Protein AF-A0A849Y310-F1 (afdb_monomer)

Sequence (180 aa):
IWCMIAVCGNNPEKGIKYRHTWNIVKIGGTYYHLDATFDNTLGKHSAAGQEIRYDYFNLDDKKIFRDHEPLIAPAPVCTNGDHFYYREKKLSFTKEEDVHKRSLQAAKKGRTLTFQWRGGYLTREVLEKLLDLLRKAGEEKQKAARISLNWSQAVIRVSYVEDRGLACVDMEEANEGEKE

Structure (mmCIF, N/CA/C/O backbone):
data_AF-A0A849Y310-F1
#
_entry.id   AF-A0A849Y310-F1
#
loop_
_atom_site.group_PDB
_atom_site.id
_atom_site.type_symbol
_atom_site.label_atom_id
_atom_site.label_alt_id
_atom_site.label_comp_id
_atom_site.label_asym_id
_atom_site.label_entity_id
_atom_site.label_seq_id
_atom_site.pdbx_PDB_ins_code
_atom_site.Cartn_x
_atom_site.Cartn_y
_atom_site.Cartn_z
_atom_site.occupancy
_atom_site.B_iso_or_equiv
_atom_site.auth_seq_id
_atom_site.auth_comp_id
_atom_site.auth_asym_id
_atom_site.auth_atom_id
_atom_site.pdbx_PDB_model_num
ATOM 1 N N . ILE A 1 1 ? 7.154 -13.295 -22.337 1.00 86.56 1 ILE A N 1
ATOM 2 C CA . ILE A 1 1 ? 7.655 -13.731 -21.014 1.00 86.56 1 ILE A CA 1
ATOM 3 C C . ILE A 1 1 ? 6.488 -13.627 -20.038 1.00 86.56 1 ILE A C 1
ATOM 5 O O . ILE A 1 1 ? 5.761 -12.644 -20.120 1.00 86.56 1 ILE A O 1
ATOM 9 N N . TRP A 1 2 ? 6.238 -14.651 -19.217 1.00 94.75 2 TRP A N 1
ATOM 10 C CA . TRP A 1 2 ? 5.119 -14.656 -18.256 1.00 94.75 2 TRP A CA 1
ATOM 11 C C . TRP A 1 2 ? 5.501 -14.066 -16.900 1.00 94.75 2 TRP A C 1
ATOM 13 O O . TRP A 1 2 ? 4.697 -13.382 -16.280 1.00 94.75 2 TRP A O 1
ATOM 23 N N . CYS A 1 3 ? 6.735 -14.308 -16.469 1.00 97.12 3 CYS A N 1
ATOM 24 C CA . CYS A 1 3 ? 7.311 -13.777 -15.246 1.00 97.12 3 CYS A CA 1
ATOM 25 C C . CYS A 1 3 ? 8.781 -13.441 -15.513 1.00 97.12 3 CYS A C 1
ATOM 27 O O . CYS A 1 3 ? 9.475 -14.207 -16.186 1.00 97.12 3 CYS A O 1
ATOM 29 N N . MET A 1 4 ? 9.226 -12.291 -15.026 1.00 96.50 4 MET A N 1
ATOM 30 C CA . MET A 1 4 ? 10.595 -11.798 -15.101 1.00 96.50 4 MET A CA 1
ATOM 31 C C . MET A 1 4 ? 11.051 -11.401 -13.700 1.00 96.50 4 MET A C 1
ATOM 33 O O . MET A 1 4 ? 10.2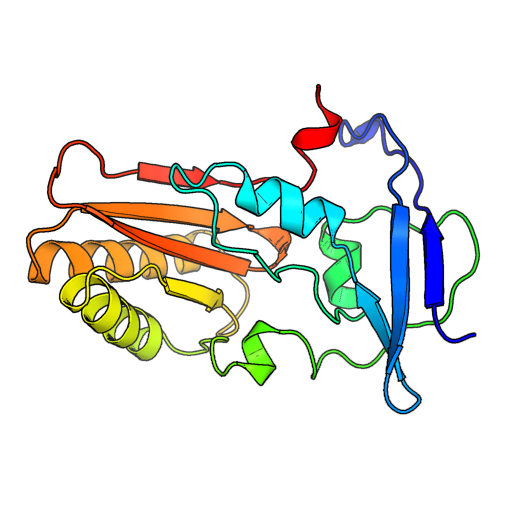47 -10.910 -12.911 1.00 96.50 4 MET A O 1
ATOM 37 N N . ILE A 1 5 ? 12.334 -11.595 -13.401 1.00 97.31 5 ILE A N 1
ATOM 38 C CA . ILE A 1 5 ? 12.964 -11.011 -12.215 1.00 97.31 5 ILE A CA 1
ATOM 39 C C . ILE A 1 5 ? 13.490 -9.630 -12.609 1.00 97.31 5 ILE A C 1
ATOM 41 O O . ILE A 1 5 ? 14.278 -9.509 -13.548 1.00 97.31 5 ILE A O 1
ATOM 45 N N . ALA A 1 6 ? 13.022 -8.605 -11.910 1.00 97.12 6 ALA A N 1
ATOM 46 C CA . ALA A 1 6 ? 13.540 -7.251 -11.971 1.00 97.12 6 ALA A CA 1
ATOM 47 C C . ALA A 1 6 ? 14.626 -7.080 -10.902 1.00 97.12 6 ALA A C 1
ATOM 49 O O . ALA A 1 6 ? 14.518 -7.648 -9.816 1.00 97.12 6 ALA A O 1
ATOM 50 N N . VAL A 1 7 ? 15.670 -6.315 -11.219 1.00 96.56 7 VAL A N 1
ATOM 51 C CA . VAL A 1 7 ? 16.769 -6.009 -10.295 1.00 96.56 7 VAL A CA 1
ATOM 52 C C . VAL A 1 7 ? 17.037 -4.514 -10.353 1.00 96.56 7 VAL A C 1
ATOM 54 O O . VAL A 1 7 ? 17.246 -3.972 -11.445 1.00 96.56 7 VAL A O 1
ATOM 57 N N . CYS A 1 8 ? 17.057 -3.854 -9.200 1.00 94.56 8 CYS A N 1
ATOM 58 C CA . CYS A 1 8 ? 17.482 -2.465 -9.088 1.00 94.56 8 CYS A CA 1
ATOM 59 C C . CYS A 1 8 ? 18.904 -2.331 -8.539 1.00 94.56 8 CYS A C 1
ATOM 61 O O . CYS A 1 8 ? 19.526 -3.289 -8.073 1.00 94.56 8 CYS A O 1
ATOM 63 N N . GLY A 1 9 ? 19.449 -1.123 -8.663 1.00 91.00 9 GLY A N 1
ATOM 64 C CA . GLY A 1 9 ? 20.727 -0.762 -8.061 1.00 91.00 9 GLY A CA 1
ATOM 65 C C . GLY A 1 9 ? 20.622 -0.640 -6.541 1.00 91.00 9 GLY A C 1
ATOM 66 O O . GLY A 1 9 ? 19.534 -0.540 -5.986 1.00 91.00 9 GLY A O 1
ATOM 67 N N . ASN A 1 10 ? 21.770 -0.615 -5.871 1.00 90.75 10 ASN A N 1
ATOM 68 C CA . ASN A 1 10 ? 21.846 -0.071 -4.521 1.00 90.75 10 ASN A CA 1
ATOM 69 C C . ASN A 1 10 ? 21.919 1.465 -4.596 1.00 90.75 10 ASN A C 1
ATOM 71 O O . ASN A 1 10 ? 22.264 2.023 -5.640 1.00 90.75 10 ASN A O 1
ATOM 75 N N . ASN A 1 11 ? 21.637 2.151 -3.490 1.00 90.62 11 ASN A N 1
ATOM 76 C CA . ASN A 1 11 ? 21.719 3.609 -3.412 1.00 90.62 11 ASN A CA 1
ATOM 77 C C . ASN A 1 11 ? 22.318 4.057 -2.065 1.00 90.62 11 ASN A C 1
ATOM 79 O O . ASN A 1 11 ? 21.579 4.328 -1.113 1.00 90.62 11 ASN A O 1
ATOM 83 N N . PRO A 1 12 ? 23.660 4.151 -1.970 1.00 88.56 12 PRO A N 1
ATOM 84 C CA . PRO A 1 12 ? 24.343 4.536 -0.736 1.00 88.56 12 PRO A CA 1
ATOM 85 C C . PRO A 1 12 ? 23.961 5.926 -0.212 1.00 88.56 12 PRO A C 1
ATOM 87 O O . PRO A 1 12 ? 23.947 6.121 0.999 1.00 88.56 12 PRO A O 1
ATOM 90 N N . GLU A 1 13 ? 23.607 6.871 -1.090 1.00 89.62 13 GLU A N 1
ATOM 91 C CA . GLU A 1 13 ? 23.193 8.228 -0.693 1.00 89.62 13 GLU A CA 1
ATOM 92 C C . GLU A 1 13 ? 21.879 8.219 0.098 1.00 89.62 13 GLU A C 1
ATOM 94 O O . GLU A 1 13 ? 21.680 9.042 0.989 1.00 89.62 13 GLU A O 1
ATOM 99 N N . LYS A 1 14 ? 21.006 7.246 -0.183 1.00 85.75 14 LYS A N 1
ATOM 100 C CA . LYS A 1 14 ? 19.769 6.990 0.568 1.00 85.75 14 LYS A CA 1
ATOM 101 C C . LYS A 1 14 ? 19.927 5.918 1.653 1.00 85.75 14 LYS A C 1
ATOM 103 O O . LYS A 1 14 ? 18.939 5.505 2.249 1.00 85.75 14 LYS A O 1
ATOM 108 N N . GLY A 1 15 ? 21.146 5.430 1.898 1.00 85.44 15 GLY A N 1
ATOM 109 C CA . GLY A 1 15 ? 21.417 4.358 2.862 1.00 85.44 15 GLY A CA 1
ATOM 110 C C . GLY A 1 15 ? 21.019 2.949 2.400 1.00 85.44 15 GLY A C 1
ATOM 111 O O . GLY A 1 15 ? 21.051 2.020 3.205 1.00 85.44 15 GLY A O 1
ATOM 112 N N . ILE A 1 16 ? 20.678 2.759 1.121 1.00 86.88 16 ILE A N 1
ATOM 113 C CA . ILE A 1 16 ? 20.318 1.458 0.542 1.00 86.88 16 ILE A CA 1
ATOM 114 C C . ILE A 1 16 ? 21.607 0.721 0.170 1.00 86.88 16 ILE A C 1
ATOM 116 O O . ILE A 1 16 ? 22.270 1.046 -0.819 1.00 86.88 16 ILE A O 1
ATOM 120 N N . LYS A 1 17 ? 21.986 -0.260 0.994 1.00 86.62 17 LYS A N 1
ATOM 121 C CA . LYS A 1 17 ? 23.251 -1.000 0.856 1.00 86.62 17 LYS A CA 1
ATOM 122 C C . LYS A 1 17 ? 23.201 -2.047 -0.251 1.00 86.62 17 LYS A C 1
ATOM 124 O O . LYS A 1 17 ? 24.169 -2.185 -1.003 1.00 86.62 17 LYS A O 1
ATOM 129 N N . TYR A 1 18 ? 22.092 -2.772 -0.340 1.00 88.44 18 TYR A N 1
ATOM 130 C CA . TYR A 1 18 ? 21.942 -3.933 -1.207 1.00 88.44 18 TYR A CA 1
ATOM 131 C C . TYR A 1 18 ? 21.119 -3.604 -2.450 1.00 88.44 18 TYR A C 1
ATOM 133 O O . TYR A 1 18 ? 20.393 -2.617 -2.505 1.00 88.44 18 TYR A O 1
ATOM 141 N N . ARG A 1 19 ? 21.302 -4.417 -3.491 1.00 92.62 19 ARG A N 1
ATOM 142 C CA . ARG A 1 19 ? 20.421 -4.405 -4.659 1.00 92.62 19 ARG A CA 1
ATOM 143 C C . ARG A 1 19 ? 19.162 -5.167 -4.302 1.00 92.62 19 ARG A C 1
ATOM 145 O O . ARG A 1 19 ? 19.273 -6.246 -3.722 1.00 92.62 19 ARG A O 1
ATOM 152 N N . HIS A 1 20 ? 18.019 -4.655 -4.732 1.00 94.31 20 HIS A N 1
ATOM 153 C CA . HIS A 1 20 ? 16.748 -5.321 -4.509 1.00 94.31 20 HIS A CA 1
ATOM 154 C C . HIS A 1 20 ? 16.248 -6.045 -5.760 1.00 94.31 20 HIS A C 1
ATOM 156 O O . HIS A 1 20 ? 16.537 -5.642 -6.893 1.00 94.31 20 HIS A O 1
ATOM 162 N N . THR A 1 21 ? 15.501 -7.130 -5.557 1.00 95.38 21 THR A N 1
ATOM 163 C CA . THR A 1 21 ? 14.923 -7.939 -6.632 1.00 95.38 21 THR A CA 1
ATOM 164 C C . THR A 1 21 ? 13.465 -8.270 -6.370 1.00 95.38 21 THR A C 1
ATOM 166 O O . THR A 1 21 ? 13.116 -8.703 -5.277 1.00 95.38 21 THR A O 1
ATOM 169 N N . TRP A 1 22 ? 12.639 -8.170 -7.408 1.00 97.50 22 TRP A N 1
ATOM 170 C CA . TRP A 1 22 ? 11.215 -8.504 -7.356 1.00 97.50 22 TRP A CA 1
ATOM 171 C C . TRP A 1 22 ? 10.737 -9.060 -8.700 1.00 97.50 22 TRP A C 1
ATOM 173 O O . TRP A 1 22 ? 11.536 -9.279 -9.615 1.00 97.50 22 TRP A O 1
ATOM 183 N N . ASN A 1 23 ? 9.437 -9.318 -8.847 1.00 98.31 23 ASN A N 1
ATOM 184 C CA . ASN A 1 23 ? 8.877 -9.875 -10.071 1.00 98.31 23 ASN A CA 1
ATOM 185 C C . ASN A 1 23 ? 8.146 -8.830 -10.922 1.00 98.31 23 ASN A C 1
ATOM 187 O O . ASN A 1 23 ? 7.462 -7.939 -10.424 1.00 98.31 23 ASN A O 1
ATOM 191 N N . ILE A 1 24 ? 8.228 -9.005 -12.240 1.00 98.31 24 ILE A N 1
ATOM 192 C CA . ILE A 1 24 ? 7.287 -8.438 -13.208 1.00 98.31 24 ILE A CA 1
ATOM 193 C C . ILE A 1 24 ? 6.511 -9.598 -13.820 1.00 98.31 24 ILE A C 1
ATOM 195 O O . ILE A 1 24 ? 7.099 -10.507 -14.413 1.00 98.31 24 ILE A O 1
ATOM 199 N N . VAL A 1 25 ? 5.188 -9.579 -13.685 1.00 97.88 25 VAL A N 1
ATOM 200 C CA . VAL A 1 25 ? 4.294 -10.660 -14.115 1.00 97.88 25 VAL A CA 1
ATOM 201 C C . VAL A 1 25 ? 3.357 -10.192 -15.221 1.00 97.88 25 VAL A C 1
ATOM 203 O O . VAL A 1 25 ? 2.870 -9.065 -15.203 1.00 97.88 25 VAL A O 1
ATOM 206 N N . LYS A 1 26 ? 3.094 -11.064 -16.200 1.00 97.62 26 LYS A N 1
ATOM 207 C CA . LYS A 1 26 ? 2.145 -10.812 -17.288 1.00 97.62 26 LYS A CA 1
ATOM 208 C C . LYS A 1 26 ? 0.796 -11.453 -16.971 1.00 97.62 26 LYS A C 1
ATOM 210 O O . LYS A 1 26 ? 0.681 -12.677 -16.978 1.00 97.62 26 LYS A O 1
ATOM 215 N N . ILE A 1 27 ? -0.235 -10.641 -16.771 1.00 96.00 27 ILE A N 1
ATOM 216 C CA . ILE A 1 27 ? -1.606 -11.078 -16.483 1.00 96.00 27 ILE A CA 1
ATOM 217 C C . ILE A 1 27 ? -2.523 -10.504 -17.564 1.00 96.00 27 ILE A C 1
ATOM 219 O O . ILE A 1 27 ? -2.536 -9.299 -17.804 1.00 96.00 27 ILE A O 1
ATOM 223 N N . GLY A 1 28 ? -3.260 -11.368 -18.268 1.00 94.06 28 GLY A N 1
ATOM 224 C CA . GLY A 1 28 ? -4.228 -10.927 -19.284 1.00 94.06 28 GLY A CA 1
ATOM 225 C C . GLY A 1 28 ? -3.628 -10.063 -20.402 1.00 94.06 28 GLY A C 1
ATOM 226 O O . GLY A 1 28 ? -4.292 -9.169 -20.908 1.00 94.06 28 GLY A O 1
ATOM 227 N N . GLY A 1 29 ? -2.359 -10.279 -20.765 1.00 95.44 29 GLY A N 1
ATOM 228 C CA . GLY A 1 29 ? -1.681 -9.472 -21.786 1.00 95.44 29 GLY A CA 1
ATOM 229 C C . GLY A 1 29 ? -0.871 -8.288 -21.247 1.00 95.44 29 GLY A C 1
ATOM 230 O O . GLY A 1 29 ? 0.015 -7.820 -21.960 1.00 95.44 29 GLY A O 1
ATOM 231 N N . THR A 1 30 ? -1.098 -7.871 -19.999 1.00 97.12 30 THR A N 1
ATOM 232 C CA . THR A 1 30 ? -0.502 -6.670 -19.388 1.00 97.12 30 THR A CA 1
ATOM 233 C C . THR A 1 30 ? 0.556 -7.037 -18.350 1.00 97.12 30 THR A C 1
ATOM 235 O O . THR A 1 30 ? 0.404 -8.036 -17.650 1.00 97.12 30 THR A O 1
ATOM 238 N N . TYR A 1 31 ? 1.633 -6.254 -18.266 1.00 98.25 31 TYR A N 1
ATOM 239 C CA . TYR A 1 31 ? 2.690 -6.433 -17.269 1.00 98.25 31 TYR A CA 1
ATOM 240 C C . TYR A 1 31 ? 2.427 -5.595 -16.016 1.00 98.25 31 TYR A C 1
ATOM 242 O O . TYR A 1 31 ? 1.976 -4.453 -16.122 1.00 98.25 31 TYR A O 1
ATOM 250 N N . TYR A 1 32 ? 2.734 -6.170 -14.854 1.00 98.38 32 TYR A N 1
ATOM 251 C CA . TYR A 1 32 ? 2.650 -5.516 -13.552 1.00 98.38 32 TYR A CA 1
ATOM 252 C C . TYR A 1 32 ? 3.852 -5.876 -12.684 1.00 98.38 32 TYR A C 1
ATOM 254 O O . TYR A 1 32 ? 4.349 -7.003 -12.751 1.00 98.38 32 TYR A O 1
ATOM 262 N N . HIS A 1 33 ? 4.261 -4.955 -11.818 1.00 98.44 33 HIS A N 1
ATOM 263 C CA . HIS A 1 33 ? 5.197 -5.248 -10.743 1.00 98.44 33 HIS A CA 1
ATOM 264 C C . HIS A 1 33 ? 4.495 -5.982 -9.599 1.00 98.44 33 HIS A C 1
ATOM 266 O O . HIS A 1 33 ? 3.360 -5.663 -9.233 1.00 98.44 33 HIS A O 1
ATOM 272 N N . LEU A 1 34 ? 5.194 -6.961 -9.035 1.00 97.31 34 LEU A N 1
ATOM 273 C CA . LEU A 1 34 ? 4.798 -7.703 -7.850 1.00 97.31 34 LEU A CA 1
ATOM 274 C C . LEU A 1 34 ? 6.035 -7.898 -6.975 1.00 97.31 34 LEU A C 1
ATOM 276 O O . LEU A 1 34 ? 6.978 -8.576 -7.390 1.00 97.31 34 LEU A O 1
ATOM 280 N N . ASP A 1 35 ? 6.014 -7.336 -5.769 1.00 96.56 35 ASP A N 1
ATOM 281 C CA . ASP A 1 35 ? 7.074 -7.544 -4.785 1.00 96.56 35 ASP A CA 1
ATOM 282 C C . ASP A 1 35 ? 6.560 -8.217 -3.507 1.00 96.56 35 ASP A C 1
ATOM 284 O O . ASP A 1 35 ? 6.144 -7.584 -2.538 1.00 96.56 35 ASP A O 1
ATOM 288 N N . ALA A 1 36 ? 6.651 -9.546 -3.503 1.00 92.19 36 ALA A N 1
ATOM 289 C CA . ALA A 1 36 ? 6.277 -10.362 -2.357 1.00 92.19 36 ALA A CA 1
ATOM 290 C C . ALA A 1 36 ? 7.245 -10.217 -1.170 1.00 92.19 36 ALA A C 1
ATOM 292 O O . ALA A 1 36 ? 6.895 -10.596 -0.054 1.00 92.19 36 ALA A O 1
ATOM 293 N N . THR A 1 37 ? 8.465 -9.719 -1.384 1.00 90.00 37 THR A N 1
ATOM 294 C CA . THR A 1 37 ? 9.473 -9.612 -0.325 1.00 90.00 37 THR A CA 1
ATOM 295 C C . THR A 1 37 ? 9.219 -8.391 0.556 1.00 90.00 37 THR A C 1
ATOM 297 O O . THR A 1 37 ? 9.183 -8.532 1.779 1.00 90.00 37 THR A O 1
ATOM 300 N N . PHE A 1 38 ? 8.915 -7.237 -0.045 1.00 92.00 38 PHE A N 1
ATOM 301 C CA . PHE A 1 38 ? 8.471 -6.043 0.675 1.00 92.00 38 PHE A CA 1
ATOM 302 C C . PHE A 1 38 ? 7.116 -6.276 1.355 1.00 92.00 38 PHE A C 1
ATOM 304 O O . PHE A 1 38 ? 6.959 -5.953 2.534 1.00 92.00 38 PHE A O 1
ATOM 311 N N . ASP A 1 39 ? 6.164 -6.926 0.673 1.00 90.44 39 ASP A N 1
ATOM 312 C CA . ASP A 1 39 ? 4.888 -7.341 1.278 1.00 90.44 39 ASP A CA 1
ATOM 313 C C . ASP A 1 39 ? 5.095 -8.257 2.503 1.00 90.44 39 ASP A C 1
ATOM 315 O O . ASP A 1 39 ? 4.383 -8.139 3.506 1.00 90.44 39 ASP A O 1
ATOM 319 N N . ASN A 1 40 ? 6.092 -9.149 2.458 1.00 84.94 40 ASN A N 1
ATOM 320 C CA . ASN A 1 40 ? 6.427 -10.031 3.574 1.00 84.94 40 ASN A CA 1
ATOM 321 C C . ASN A 1 40 ? 7.038 -9.268 4.760 1.00 84.94 40 ASN A C 1
ATOM 323 O O . ASN A 1 40 ? 6.667 -9.548 5.900 1.00 84.94 40 ASN A O 1
ATOM 327 N N . THR A 1 41 ? 7.926 -8.293 4.527 1.00 79.94 41 THR A N 1
ATOM 328 C CA . THR A 1 41 ? 8.504 -7.452 5.596 1.00 79.94 41 THR A CA 1
ATOM 329 C C . THR A 1 41 ? 7.411 -6.734 6.388 1.00 79.94 41 THR A C 1
ATOM 331 O O . THR A 1 41 ? 7.386 -6.824 7.614 1.00 79.94 41 THR A O 1
ATOM 334 N N . LEU A 1 42 ? 6.428 -6.147 5.699 1.00 76.88 42 LEU A N 1
ATOM 335 C CA . LEU A 1 42 ? 5.294 -5.453 6.325 1.00 76.88 42 LEU A CA 1
ATOM 336 C C . LEU A 1 42 ? 4.364 -6.380 7.138 1.00 76.88 42 LEU A C 1
ATOM 338 O O . LEU A 1 42 ? 3.563 -5.919 7.952 1.00 76.88 42 LEU A O 1
ATOM 342 N N . GLY A 1 43 ? 4.430 -7.698 6.924 1.00 63.47 43 GLY A N 1
ATOM 343 C CA . GLY A 1 43 ? 3.644 -8.691 7.664 1.00 63.47 43 GLY A CA 1
ATOM 344 C C . GLY A 1 43 ? 4.257 -9.118 9.007 1.00 63.47 43 GLY A C 1
ATOM 345 O O . GLY A 1 43 ? 3.526 -9.595 9.887 1.00 63.47 43 GLY A O 1
ATOM 346 N N . LYS A 1 44 ? 5.575 -8.931 9.190 1.00 61.62 44 LYS A N 1
ATOM 347 C CA . LYS A 1 44 ? 6.363 -9.520 10.293 1.00 61.62 44 LYS A CA 1
ATOM 348 C C . LYS A 1 44 ? 5.985 -9.007 11.688 1.00 61.62 44 LYS A C 1
ATOM 350 O O . LYS A 1 44 ? 6.103 -9.760 12.650 1.00 61.62 44 LYS A O 1
ATOM 355 N N . HIS A 1 45 ? 5.469 -7.783 11.816 1.00 52.84 45 HIS A N 1
ATOM 356 C CA . HIS A 1 45 ? 5.126 -7.188 13.120 1.00 52.84 45 HIS A CA 1
ATOM 357 C C . HIS A 1 45 ? 3.742 -7.581 13.661 1.00 52.84 45 HIS A C 1
ATOM 359 O O . HIS A 1 45 ? 3.360 -7.172 14.759 1.00 52.84 45 HIS A O 1
ATOM 365 N N . SER A 1 46 ? 2.962 -8.393 12.937 1.00 51.53 46 SER A N 1
ATOM 366 C CA . SER A 1 46 ? 1.691 -8.881 13.476 1.00 51.53 46 SER A CA 1
ATOM 367 C C . SER A 1 46 ? 1.913 -10.060 14.423 1.00 51.53 46 SER A C 1
ATOM 369 O O . SER A 1 46 ? 2.260 -11.159 14.001 1.00 51.53 46 SER A O 1
ATOM 371 N N . ALA A 1 47 ? 1.662 -9.839 15.717 1.00 43.81 47 ALA A N 1
ATOM 372 C CA . ALA A 1 47 ? 1.791 -10.812 16.811 1.00 43.81 47 ALA A CA 1
ATOM 373 C C . ALA A 1 47 ? 0.854 -12.045 16.721 1.00 43.81 47 ALA A C 1
ATOM 375 O O . ALA A 1 47 ? 0.566 -12.689 17.725 1.00 43.81 47 ALA A O 1
ATOM 376 N N . ALA A 1 48 ? 0.355 -12.382 15.532 1.00 45.00 48 ALA A N 1
ATOM 377 C CA . ALA A 1 48 ? -0.488 -13.542 15.271 1.00 45.00 48 ALA A CA 1
ATOM 378 C C . ALA A 1 48 ? -0.442 -13.954 13.784 1.00 45.00 48 ALA A C 1
ATOM 380 O O . ALA A 1 48 ? -1.480 -14.116 13.156 1.00 45.00 48 ALA A O 1
ATOM 381 N N . GLY A 1 49 ? 0.749 -14.063 13.190 1.00 49.41 49 GLY A N 1
ATOM 382 C CA . GLY A 1 49 ? 1.067 -15.005 12.103 1.00 49.41 49 GLY A CA 1
ATOM 383 C C . GLY A 1 49 ? 0.157 -15.180 10.868 1.00 49.41 49 GLY A C 1
ATOM 38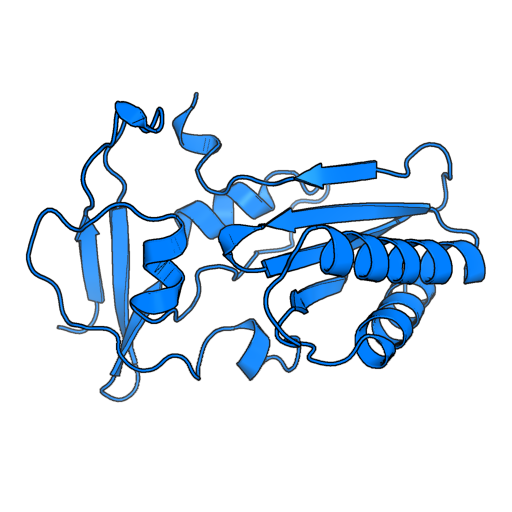4 O O . GLY A 1 49 ? 0.315 -16.213 10.227 1.00 49.41 49 GLY A O 1
ATOM 385 N N . GLN A 1 50 ? -0.770 -14.286 10.490 1.00 55.19 50 GLN A N 1
ATOM 386 C CA . GLN A 1 50 ? -1.739 -14.631 9.424 1.00 55.19 50 GLN A CA 1
ATOM 387 C C . GLN A 1 50 ? -2.276 -13.517 8.508 1.00 55.19 50 GLN A C 1
ATOM 389 O O . GLN A 1 50 ? -3.165 -13.800 7.706 1.00 55.19 50 GLN A O 1
ATOM 394 N N . GLU A 1 51 ? -1.767 -12.282 8.532 1.00 69.56 51 GLU A N 1
ATOM 395 C CA . GLU A 1 51 ? -2.267 -11.250 7.603 1.00 69.56 51 GLU A CA 1
ATOM 396 C C . GLU A 1 51 ? -1.190 -10.772 6.629 1.00 69.56 51 GLU A C 1
ATOM 398 O O . GLU A 1 51 ? -0.382 -9.898 6.934 1.00 69.56 51 GLU A O 1
ATOM 403 N N . ILE A 1 52 ? -1.224 -11.368 5.433 1.00 79.88 52 ILE A N 1
ATOM 404 C CA . ILE A 1 52 ? -0.419 -10.983 4.271 1.00 79.88 52 ILE A CA 1
ATOM 405 C C . ILE A 1 52 ? -0.824 -9.569 3.827 1.00 79.88 52 ILE A C 1
ATOM 407 O O . ILE A 1 52 ? -2.013 -9.278 3.643 1.00 79.88 52 ILE A O 1
ATOM 411 N N . ARG A 1 53 ? 0.169 -8.692 3.658 1.00 88.62 53 ARG A N 1
ATOM 412 C CA . ARG A 1 53 ? 0.024 -7.379 3.018 1.00 88.62 53 ARG A CA 1
ATOM 413 C C . ARG A 1 53 ? 0.156 -7.536 1.502 1.00 88.62 53 ARG A C 1
ATOM 415 O O . ARG A 1 53 ? 0.769 -8.484 1.030 1.00 88.62 53 ARG A O 1
ATOM 422 N N . TYR A 1 54 ? -0.478 -6.639 0.757 1.00 95.00 54 TYR A N 1
ATOM 423 C CA . TYR A 1 54 ? -0.486 -6.652 -0.713 1.00 95.00 54 TYR A CA 1
ATOM 424 C C . TYR A 1 54 ? -0.254 -5.229 -1.237 1.00 95.00 54 TYR A C 1
ATOM 426 O O . TYR A 1 54 ? -0.913 -4.761 -2.171 1.00 95.00 54 TYR A O 1
ATOM 434 N N . ASP A 1 55 ? 0.631 -4.515 -0.548 1.00 96.31 55 ASP A N 1
ATOM 435 C CA . ASP A 1 55 ? 1.037 -3.138 -0.798 1.00 96.31 55 ASP A CA 1
ATOM 436 C C . ASP A 1 55 ? 1.740 -3.028 -2.152 1.00 96.31 55 ASP A C 1
ATOM 438 O O . ASP A 1 55 ? 1.530 -2.048 -2.867 1.00 96.31 55 ASP A O 1
ATOM 442 N N . TYR A 1 56 ? 2.478 -4.071 -2.537 1.00 97.44 56 TYR A N 1
ATOM 443 C CA . TYR A 1 56 ? 3.264 -4.139 -3.768 1.00 97.44 56 TYR A CA 1
ATOM 444 C C . TYR A 1 56 ? 2.700 -5.125 -4.796 1.00 97.44 56 TYR A C 1
ATOM 446 O O . TYR A 1 56 ? 3.424 -5.628 -5.654 1.00 97.44 56 TYR A O 1
ATOM 454 N N . PHE A 1 57 ? 1.391 -5.391 -4.748 1.00 97.06 57 PHE A N 1
ATOM 455 C CA . PHE A 1 57 ? 0.722 -6.330 -5.647 1.00 97.06 57 PHE A CA 1
ATOM 456 C C . PHE A 1 57 ? 0.093 -5.632 -6.862 1.00 97.06 57 PHE A C 1
ATOM 458 O O . PHE A 1 57 ? -0.842 -4.834 -6.724 1.00 97.06 57 PHE A O 1
ATOM 465 N N . ASN A 1 58 ? 0.545 -6.012 -8.060 1.00 97.62 58 ASN A N 1
ATOM 466 C CA . ASN A 1 58 ? 0.106 -5.495 -9.360 1.00 97.62 58 ASN A CA 1
ATOM 467 C C . ASN A 1 58 ? 0.262 -3.968 -9.510 1.00 97.62 58 ASN A C 1
ATOM 469 O O . ASN A 1 58 ? -0.675 -3.262 -9.900 1.00 97.62 58 ASN A O 1
ATOM 473 N N . LEU A 1 59 ? 1.442 -3.447 -9.179 1.00 98.19 59 LEU A N 1
ATOM 474 C CA . LEU A 1 59 ? 1.760 -2.028 -9.334 1.00 98.19 59 LEU A CA 1
ATOM 475 C C . LEU A 1 59 ? 2.220 -1.692 -10.762 1.00 98.19 59 LEU A C 1
ATOM 477 O O . LEU A 1 59 ? 2.785 -2.526 -11.469 1.00 98.19 59 LEU A O 1
ATOM 481 N N . ASP A 1 60 ? 1.981 -0.448 -11.172 1.00 97.88 60 ASP A N 1
ATOM 482 C CA . ASP A 1 60 ? 2.586 0.176 -12.349 1.00 97.88 60 ASP A CA 1
ATOM 483 C C . ASP A 1 60 ? 3.939 0.812 -11.994 1.00 97.88 60 ASP A C 1
ATOM 485 O O . ASP A 1 60 ? 4.256 1.013 -10.816 1.00 97.88 60 ASP A O 1
ATOM 489 N N . ASP A 1 61 ? 4.713 1.187 -13.016 1.00 97.94 61 ASP A N 1
ATOM 490 C CA . ASP A 1 61 ? 6.036 1.809 -12.864 1.00 97.94 61 ASP A CA 1
ATOM 491 C C . ASP A 1 61 ? 5.974 3.019 -11.913 1.00 97.94 61 ASP A C 1
ATOM 493 O O . ASP A 1 61 ? 6.803 3.188 -11.019 1.00 97.94 61 ASP A O 1
ATOM 497 N N . LYS A 1 62 ? 4.927 3.848 -12.038 1.00 96.25 62 LYS A N 1
ATOM 498 C CA . LYS A 1 62 ? 4.751 5.056 -11.218 1.00 96.25 62 LYS A CA 1
ATOM 499 C C . LYS A 1 62 ? 4.629 4.762 -9.719 1.00 96.25 62 LYS A C 1
ATOM 501 O O . LYS A 1 62 ? 4.949 5.634 -8.908 1.00 96.25 62 LYS A O 1
ATOM 506 N N . LYS A 1 63 ? 4.087 3.606 -9.331 1.00 96.62 63 LYS A N 1
ATOM 507 C CA . LYS A 1 63 ? 3.892 3.252 -7.917 1.00 96.62 63 LYS A CA 1
ATOM 508 C C . LYS A 1 63 ? 5.057 2.454 -7.356 1.00 96.62 63 LYS A C 1
ATOM 510 O O . LYS A 1 63 ? 5.433 2.726 -6.220 1.00 96.62 63 LYS A O 1
ATOM 515 N N . ILE A 1 64 ? 5.632 1.530 -8.131 1.00 97.62 64 ILE A N 1
ATOM 516 C CA . ILE A 1 64 ? 6.765 0.723 -7.659 1.00 97.62 64 ILE A CA 1
ATOM 517 C C . ILE A 1 64 ? 8.005 1.600 -7.432 1.00 97.62 64 ILE A C 1
ATOM 519 O O . ILE A 1 64 ? 8.634 1.527 -6.387 1.00 97.62 64 ILE A O 1
ATOM 523 N N . PHE A 1 65 ? 8.306 2.535 -8.341 1.00 96.25 65 PHE A N 1
ATOM 524 C CA . PHE A 1 65 ? 9.509 3.375 -8.252 1.00 96.25 65 PHE A CA 1
ATOM 525 C C . PHE A 1 65 ? 9.363 4.566 -7.291 1.00 96.25 65 PHE A C 1
ATOM 527 O O . PHE A 1 65 ? 10.124 5.529 -7.363 1.00 96.25 65 PHE A O 1
ATOM 534 N N . ARG A 1 66 ? 8.372 4.535 -6.391 1.00 94.94 66 ARG A N 1
ATOM 535 C CA . ARG A 1 66 ? 8.296 5.487 -5.271 1.00 94.94 66 ARG A CA 1
ATOM 536 C C . ARG A 1 66 ? 9.324 5.169 -4.193 1.00 94.94 66 ARG A C 1
ATOM 538 O O . ARG A 1 66 ? 9.835 6.087 -3.563 1.00 94.94 66 ARG A O 1
ATOM 545 N N . ASP A 1 67 ? 9.589 3.885 -3.994 1.00 94.00 67 ASP A N 1
ATOM 546 C CA . ASP A 1 67 ? 10.480 3.338 -2.969 1.00 94.00 67 ASP A CA 1
ATOM 547 C C . ASP A 1 67 ? 11.455 2.288 -3.520 1.00 94.00 67 ASP A C 1
ATOM 549 O O . ASP A 1 67 ? 12.419 1.950 -2.839 1.00 94.00 67 ASP A O 1
ATOM 553 N N . HIS A 1 68 ? 11.268 1.825 -4.759 1.00 94.94 68 HIS A N 1
ATOM 554 C CA . HIS A 1 68 ? 12.254 1.014 -5.464 1.00 94.94 68 HIS A CA 1
ATOM 555 C C . HIS A 1 68 ? 13.237 1.885 -6.248 1.00 94.94 68 HIS A C 1
ATOM 557 O O . HIS A 1 68 ? 12.849 2.826 -6.947 1.00 94.94 68 HIS A O 1
ATOM 563 N N . GLU A 1 69 ? 14.517 1.524 -6.188 1.00 95.12 69 GLU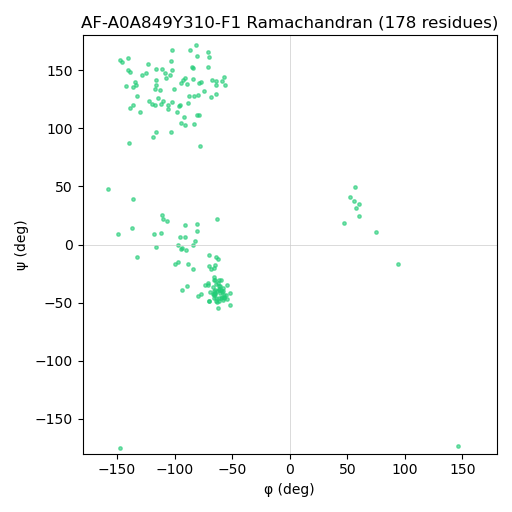 A N 1
ATOM 564 C CA . GLU A 1 69 ? 15.558 2.163 -6.991 1.00 95.12 69 GLU A CA 1
ATOM 565 C C . GLU A 1 69 ? 15.433 1.818 -8.491 1.00 95.12 69 GLU A C 1
ATOM 567 O O . GLU A 1 69 ? 14.791 0.827 -8.863 1.00 95.12 69 GLU A O 1
ATOM 572 N N . PRO A 1 70 ? 16.054 2.612 -9.385 1.00 93.88 70 PRO A N 1
ATOM 573 C CA . PRO A 1 70 ? 16.038 2.340 -10.816 1.00 93.88 70 PRO A CA 1
ATOM 574 C C . PRO A 1 70 ? 16.599 0.960 -11.173 1.00 93.88 70 PRO A C 1
ATOM 576 O O . PRO A 1 70 ? 17.568 0.473 -10.579 1.00 93.88 70 PRO A O 1
ATOM 579 N N . LEU A 1 71 ? 16.002 0.347 -12.195 1.00 96.62 71 LEU A N 1
ATOM 580 C CA . LEU A 1 71 ? 16.448 -0.936 -12.727 1.00 96.62 71 LEU A CA 1
ATOM 581 C C . LEU A 1 71 ? 17.856 -0.838 -13.322 1.00 96.62 71 LEU A C 1
ATOM 583 O O . LEU A 1 71 ? 18.179 0.117 -14.027 1.00 96.62 71 LEU A O 1
ATOM 587 N N . ILE A 1 72 ? 18.667 -1.874 -13.103 1.00 96.44 72 ILE A N 1
ATOM 588 C CA . ILE A 1 72 ? 20.013 -1.992 -13.700 1.00 96.44 72 ILE A CA 1
ATOM 589 C C . ILE A 1 72 ? 20.019 -2.781 -15.014 1.00 96.44 72 ILE A C 1
ATOM 591 O O . ILE A 1 72 ? 21.062 -2.927 -15.647 1.00 96.44 72 ILE A O 1
ATOM 595 N N . ALA A 1 73 ? 18.862 -3.303 -15.422 1.00 95.25 73 ALA A N 1
ATOM 596 C CA . ALA A 1 73 ? 18.667 -4.015 -16.675 1.00 95.25 73 ALA A CA 1
ATOM 597 C C . ALA A 1 73 ? 17.306 -3.645 -17.293 1.00 95.25 73 ALA A C 1
ATOM 599 O O . ALA A 1 73 ? 16.363 -3.360 -16.550 1.00 95.25 73 ALA A O 1
ATOM 600 N N . PRO A 1 74 ? 17.170 -3.666 -18.632 1.00 95.06 74 PRO A N 1
ATOM 601 C CA . PRO A 1 74 ? 15.887 -3.427 -19.286 1.00 95.06 74 PRO A CA 1
ATOM 602 C C . PRO A 1 74 ? 14.821 -4.438 -18.851 1.00 95.06 74 PRO A C 1
ATOM 604 O O . PRO A 1 74 ? 15.094 -5.635 -18.756 1.00 95.06 74 PRO A O 1
ATOM 607 N N . ALA A 1 75 ? 13.590 -3.964 -18.663 1.00 96.56 75 ALA A N 1
ATOM 608 C CA . ALA A 1 75 ? 12.432 -4.789 -18.339 1.00 96.56 75 ALA A CA 1
ATOM 609 C C . ALA A 1 75 ? 11.174 -4.295 -19.083 1.00 96.56 75 ALA A C 1
ATOM 611 O O . ALA A 1 75 ? 11.151 -3.154 -19.553 1.00 96.56 75 ALA A O 1
ATOM 612 N N . PRO A 1 76 ? 10.128 -5.131 -19.226 1.00 96.94 76 PRO A N 1
ATOM 613 C CA . PRO A 1 76 ? 8.834 -4.689 -19.726 1.00 96.94 76 PRO A CA 1
ATOM 614 C C . PRO A 1 76 ? 8.272 -3.539 -18.889 1.00 96.94 76 PRO A C 1
ATOM 616 O O . PRO A 1 76 ? 8.309 -3.587 -17.664 1.00 96.94 76 PRO A O 1
ATOM 619 N N . VAL A 1 77 ? 7.711 -2.543 -19.571 1.00 96.62 77 VAL A N 1
ATOM 620 C CA . VAL A 1 77 ? 7.057 -1.387 -18.946 1.00 96.62 77 VAL A CA 1
ATOM 621 C C . VAL A 1 77 ? 5.703 -1.812 -18.374 1.00 96.62 77 VAL A C 1
ATOM 623 O O . VAL A 1 77 ? 4.906 -2.445 -19.080 1.00 96.62 77 VAL A O 1
ATOM 626 N N . CYS A 1 78 ? 5.411 -1.434 -17.131 1.00 97.94 78 CYS A N 1
ATOM 627 C CA . CYS A 1 78 ? 4.124 -1.674 -16.483 1.00 97.94 78 CYS A CA 1
ATOM 628 C C . CYS A 1 78 ? 3.314 -0.371 -16.468 1.00 97.94 78 CYS A C 1
ATOM 630 O O . CYS A 1 78 ? 3.489 0.486 -15.606 1.00 97.94 78 CYS A O 1
ATOM 632 N N . THR A 1 79 ? 2.408 -0.201 -17.435 1.00 96.00 79 THR A N 1
ATOM 633 C CA . THR A 1 79 ? 1.666 1.063 -17.628 1.00 96.00 79 THR A CA 1
ATOM 634 C C . THR A 1 79 ? 0.271 1.086 -17.004 1.00 96.00 79 THR A C 1
ATOM 636 O O . THR A 1 79 ? -0.329 2.153 -16.879 1.00 96.00 79 THR A O 1
ATOM 639 N N . ASN A 1 80 ? -0.281 -0.070 -16.630 1.00 95.25 80 ASN A N 1
ATOM 640 C CA . ASN A 1 80 ? -1.645 -0.165 -16.119 1.00 95.25 80 ASN A CA 1
ATOM 641 C C . ASN A 1 80 ? -1.665 -0.114 -14.583 1.00 95.25 80 ASN A C 1
ATOM 643 O O . ASN A 1 80 ? -1.386 -1.103 -13.911 1.00 95.25 80 ASN A O 1
ATOM 647 N N . GLY A 1 81 ? -2.064 1.032 -14.031 1.00 91.06 81 GLY A N 1
ATOM 648 C CA . GLY A 1 81 ? -2.173 1.261 -12.589 1.00 91.06 81 GLY A CA 1
ATOM 649 C C . GLY A 1 81 ? -3.542 0.944 -11.972 1.00 91.06 81 GLY A C 1
ATOM 650 O O . GLY A 1 81 ? -3.809 1.419 -10.861 1.00 91.06 81 GLY A O 1
ATOM 651 N N . ASP A 1 82 ? -4.415 0.191 -12.649 1.00 93.06 82 ASP A N 1
AT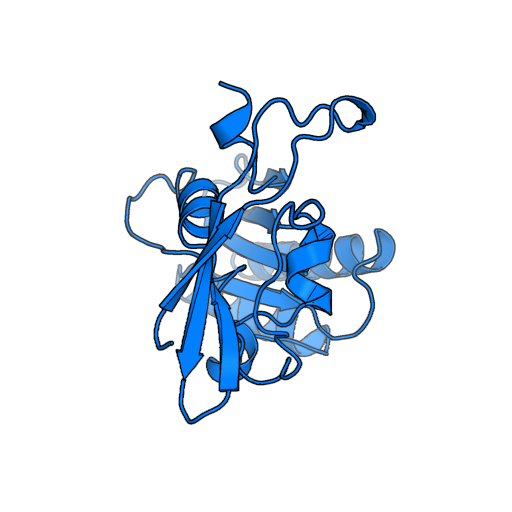OM 652 C CA . ASP A 1 82 ? -5.823 0.024 -12.256 1.00 93.06 82 ASP A CA 1
ATOM 653 C C . ASP A 1 82 ? -6.146 -1.274 -11.502 1.00 93.06 82 ASP A C 1
ATOM 655 O O . ASP A 1 82 ? -7.169 -1.326 -10.820 1.00 93.06 82 ASP A O 1
ATOM 659 N N . HIS A 1 83 ? -5.267 -2.277 -11.552 1.00 95.69 83 HIS A N 1
ATOM 660 C CA . HIS A 1 83 ? -5.530 -3.633 -11.036 1.00 95.69 83 HIS A CA 1
ATOM 661 C C . HIS A 1 83 ? -4.725 -4.004 -9.781 1.00 95.69 83 HIS A C 1
ATOM 663 O O . HIS A 1 83 ? -4.522 -5.183 -9.481 1.00 95.69 83 HIS A O 1
ATOM 669 N N . PHE A 1 84 ? -4.257 -3.002 -9.035 1.00 96.38 84 PHE A N 1
ATOM 670 C CA . PHE A 1 84 ? -3.587 -3.228 -7.756 1.00 96.38 84 PHE A CA 1
ATOM 671 C C . PHE A 1 84 ? -4.583 -3.690 -6.680 1.00 96.38 84 PHE A C 1
ATOM 673 O O . PHE A 1 84 ? -5.773 -3.348 -6.710 1.00 96.38 84 PHE A O 1
ATOM 680 N N . TYR A 1 85 ? -4.088 -4.436 -5.693 1.00 97.12 85 TYR A N 1
ATOM 681 C CA . TYR A 1 85 ? -4.918 -5.198 -4.752 1.00 97.12 85 TYR A CA 1
ATOM 682 C C . TYR A 1 85 ? -6.028 -4.385 -4.067 1.00 97.12 85 TYR A C 1
ATOM 684 O O . TYR A 1 85 ? -7.199 -4.770 -4.102 1.00 97.12 85 TYR A O 1
ATOM 692 N N . TYR A 1 86 ? -5.694 -3.241 -3.462 1.00 97.19 86 TYR A N 1
ATOM 693 C CA . TYR A 1 86 ? -6.660 -2.460 -2.681 1.00 97.19 86 TYR A CA 1
ATOM 694 C C . TYR A 1 86 ? -7.807 -1.899 -3.526 1.00 97.19 86 TYR A C 1
ATOM 696 O O . TYR A 1 86 ? -8.934 -1.803 -3.033 1.00 97.19 86 TYR A O 1
ATOM 704 N N . ARG A 1 87 ? -7.579 -1.593 -4.809 1.00 96.31 87 ARG A N 1
ATOM 705 C CA . ARG A 1 87 ? -8.656 -1.163 -5.708 1.00 96.31 87 ARG A CA 1
ATOM 706 C C . ARG A 1 87 ? -9.588 -2.321 -6.029 1.00 96.31 87 ARG A C 1
ATOM 708 O O . ARG A 1 87 ? -10.796 -2.175 -5.842 1.00 96.31 87 ARG A O 1
ATOM 715 N N . GLU A 1 88 ? -9.036 -3.466 -6.416 1.00 96.62 88 GLU A N 1
ATOM 716 C CA . GLU A 1 88 ? -9.807 -4.676 -6.730 1.00 96.62 88 GLU A CA 1
ATOM 717 C C . GLU A 1 88 ? -10.634 -5.163 -5.534 1.00 96.62 88 GLU A C 1
ATOM 719 O O . GLU A 1 88 ? -11.797 -5.549 -5.661 1.00 96.62 88 GLU A O 1
ATOM 724 N N . LYS A 1 89 ? -10.072 -5.075 -4.324 1.00 96.56 89 LYS A N 1
ATOM 725 C CA . LYS A 1 89 ? -10.755 -5.469 -3.084 1.00 96.56 89 LYS A CA 1
ATOM 726 C C . LYS A 1 89 ? -11.686 -4.404 -2.505 1.00 96.56 89 LYS A C 1
ATOM 728 O O . LYS A 1 89 ? -12.280 -4.645 -1.455 1.00 96.56 89 LYS A O 1
ATOM 733 N N . LYS A 1 90 ? -11.857 -3.254 -3.169 1.00 96.69 90 LYS A N 1
ATOM 734 C CA . LYS A 1 90 ? -12.664 -2.117 -2.676 1.00 96.69 90 LYS A CA 1
ATOM 735 C C . LYS A 1 90 ? -12.201 -1.626 -1.291 1.00 96.69 90 LYS A C 1
ATOM 737 O O . LYS A 1 90 ? -13.008 -1.266 -0.435 1.00 96.69 90 LYS A O 1
ATOM 742 N N . LEU A 1 91 ? -10.887 -1.638 -1.087 1.00 97.06 91 LEU A N 1
ATOM 743 C CA . LEU A 1 91 ? -10.163 -1.157 0.092 1.00 97.06 91 LEU A CA 1
ATOM 744 C C . LEU A 1 91 ? -9.316 0.091 -0.221 1.00 97.06 91 LEU A C 1
ATOM 746 O O . LEU A 1 91 ? -8.507 0.502 0.599 1.00 97.06 91 LEU A O 1
ATOM 750 N N . SER A 1 92 ? -9.483 0.702 -1.396 1.00 97.06 92 SER A N 1
ATOM 751 C CA . SER A 1 92 ? -8.958 2.039 -1.691 1.00 97.06 92 SER A CA 1
ATOM 752 C C . SER A 1 92 ? -10.014 3.087 -1.365 1.00 97.06 92 SER A C 1
ATOM 754 O O . SER A 1 92 ? -11.015 3.196 -2.078 1.00 97.06 92 SER A O 1
ATOM 756 N N . PHE A 1 93 ? -9.791 3.868 -0.314 1.00 98.25 93 PHE A N 1
ATOM 757 C CA . PHE A 1 93 ? -10.712 4.917 0.113 1.00 98.25 93 PHE A CA 1
ATOM 758 C C . PHE A 1 93 ? -10.309 6.263 -0.475 1.00 98.25 93 PHE A C 1
ATOM 760 O O . PHE A 1 93 ? -9.131 6.611 -0.533 1.00 98.25 93 PHE A O 1
ATOM 767 N N . THR A 1 94 ? -11.303 7.026 -0.921 1.00 97.19 94 THR A N 1
ATOM 768 C CA . THR A 1 94 ? -11.109 8.374 -1.475 1.00 97.19 94 THR A CA 1
ATOM 769 C C . THR A 1 94 ? -11.776 9.458 -0.636 1.00 97.19 94 THR A C 1
ATOM 771 O O . THR A 1 94 ? -11.697 10.628 -0.993 1.00 97.19 94 THR A O 1
ATOM 774 N N . LYS A 1 95 ? -12.477 9.077 0.437 1.00 97.94 95 LYS A N 1
ATOM 775 C CA . LYS A 1 95 ? -13.242 9.971 1.306 1.00 97.94 95 LYS A CA 1
ATOM 776 C C . LYS A 1 95 ? -12.962 9.640 2.766 1.00 97.94 95 LYS A C 1
ATOM 778 O O . LYS A 1 95 ? -12.908 8.470 3.136 1.00 97.94 95 LYS A O 1
ATOM 783 N N . GLU A 1 96 ? -12.841 10.674 3.587 1.00 97.19 96 GLU A N 1
ATOM 784 C CA . GLU A 1 96 ? -12.651 10.563 5.040 1.00 97.19 96 GLU A CA 1
ATOM 785 C C . GLU A 1 96 ? -13.825 9.836 5.725 1.00 97.19 96 GLU A C 1
ATOM 787 O O . GLU A 1 96 ? -13.627 9.025 6.629 1.00 97.19 96 GLU A O 1
ATOM 792 N N . GLU A 1 97 ? -15.050 10.038 5.235 1.00 97.00 97 GLU A N 1
ATOM 793 C CA . GLU A 1 97 ? -16.252 9.357 5.737 1.00 97.00 97 GLU A CA 1
ATOM 794 C C . GLU A 1 97 ? -16.145 7.826 5.653 1.00 97.00 97 GLU A C 1
ATOM 796 O O . GLU A 1 97 ? -16.539 7.115 6.583 1.00 97.00 97 GLU A O 1
ATOM 801 N N . ASP A 1 98 ? -15.577 7.305 4.558 1.00 97.81 98 ASP A N 1
ATOM 802 C CA . ASP A 1 98 ? -15.375 5.865 4.382 1.00 97.81 98 ASP A CA 1
ATOM 803 C C . ASP A 1 98 ? -14.350 5.331 5.387 1.00 97.81 98 ASP A C 1
ATOM 805 O O . ASP A 1 98 ? -14.527 4.233 5.920 1.00 97.81 98 ASP A O 1
ATOM 809 N N . VAL A 1 99 ? -13.320 6.123 5.697 1.00 98.31 99 VAL A N 1
ATOM 810 C CA . VAL A 1 99 ? -12.284 5.774 6.675 1.00 98.31 99 VAL A CA 1
ATOM 811 C C . VAL A 1 99 ? -12.915 5.599 8.052 1.00 98.31 99 VAL A C 1
ATOM 813 O O . VAL A 1 99 ? -12.800 4.517 8.627 1.00 98.31 99 VAL A O 1
ATOM 816 N N . HIS A 1 100 ? -13.648 6.596 8.561 1.00 97.94 100 HIS A N 1
ATOM 817 C CA . HIS A 1 100 ? -14.294 6.499 9.880 1.00 97.94 100 HIS A CA 1
ATOM 818 C C . HIS A 1 100 ? -15.322 5.363 9.931 1.00 97.94 100 HIS A C 1
ATOM 820 O O . HIS A 1 100 ? -15.253 4.501 10.810 1.00 97.94 100 HIS A O 1
ATOM 826 N N . LYS A 1 101 ? -16.216 5.274 8.938 1.00 98.25 101 LYS A N 1
ATOM 827 C CA . LYS A 1 101 ? -17.274 4.251 8.890 1.00 98.25 101 LYS A CA 1
ATOM 828 C C . LYS A 1 101 ? -16.716 2.827 8.887 1.00 98.25 101 LYS A C 1
ATOM 830 O O . LYS A 1 101 ? -17.227 1.952 9.594 1.00 98.25 101 LYS A O 1
ATOM 835 N N . ARG A 1 102 ? -15.693 2.559 8.070 1.00 98.12 102 ARG A N 1
ATOM 836 C CA . ARG A 1 102 ? -15.077 1.224 7.963 1.00 98.12 102 ARG A CA 1
ATOM 837 C C . ARG A 1 102 ? -14.272 0.889 9.210 1.00 98.12 102 ARG A C 1
ATOM 839 O O . ARG A 1 102 ? -14.318 -0.255 9.660 1.00 98.12 102 ARG A O 1
ATOM 846 N N . SER A 1 103 ? -13.634 1.885 9.807 1.00 97.88 103 SER A N 1
ATOM 847 C CA . SER A 1 103 ? -12.886 1.746 11.055 1.00 97.88 103 SER A CA 1
ATOM 848 C C . SER A 1 103 ? -13.795 1.432 12.238 1.00 97.88 103 SER A C 1
ATOM 850 O O . SER A 1 103 ? -13.533 0.492 12.983 1.00 97.88 103 SER A O 1
ATOM 852 N N . LEU A 1 104 ? -14.949 2.096 12.342 1.00 97.88 104 LEU A N 1
ATOM 853 C CA . LEU A 1 104 ? -15.956 1.794 13.360 1.00 97.88 104 LEU A CA 1
ATOM 854 C C . LEU A 1 104 ? -16.492 0.358 13.226 1.00 97.88 104 LEU A C 1
ATOM 856 O O . LEU A 1 104 ? -16.712 -0.339 14.221 1.00 97.88 104 LEU A O 1
ATOM 860 N N . GLN A 1 105 ? -16.684 -0.111 11.987 1.00 97.56 105 GLN A N 1
ATOM 861 C CA . GLN A 1 105 ? -17.074 -1.493 11.712 1.00 97.56 105 GLN A CA 1
ATOM 862 C C . GLN A 1 105 ? -15.982 -2.490 12.131 1.00 97.56 105 GLN A C 1
ATOM 864 O O . GLN A 1 105 ? -16.310 -3.543 12.683 1.00 97.56 105 GLN A O 1
ATOM 869 N N . ALA A 1 106 ? -14.715 -2.169 11.867 1.00 96.44 106 ALA A N 1
ATOM 870 C CA . ALA A 1 106 ? -13.560 -2.979 12.241 1.00 96.44 106 ALA A CA 1
ATOM 871 C C . ALA A 1 106 ? -13.421 -3.078 13.770 1.00 96.44 106 ALA A C 1
ATOM 873 O O . ALA A 1 106 ? -13.395 -4.187 14.306 1.00 96.44 106 ALA A O 1
ATOM 874 N N . ALA A 1 107 ? -13.496 -1.942 14.472 1.00 96.06 107 ALA A N 1
ATOM 875 C CA . ALA A 1 107 ? -13.480 -1.857 15.932 1.00 96.06 107 ALA A CA 1
ATOM 876 C C . ALA A 1 107 ? -14.611 -2.675 16.575 1.00 96.06 107 ALA A C 1
ATOM 878 O O . ALA A 1 107 ? -14.370 -3.476 17.480 1.00 96.06 107 ALA A O 1
ATOM 879 N N . LYS A 1 108 ? -15.844 -2.550 16.056 1.00 95.31 108 LYS A N 1
ATOM 880 C CA . LYS A 1 108 ? -17.007 -3.324 16.528 1.00 95.31 108 LYS A CA 1
ATOM 881 C C . LYS A 1 108 ? -16.820 -4.833 16.350 1.00 95.31 108 LYS A C 1
ATOM 883 O O . LYS A 1 108 ? -17.281 -5.602 17.185 1.00 95.31 108 LYS A O 1
ATOM 888 N N . LYS A 1 109 ? -16.208 -5.260 15.244 1.00 94.56 109 LYS A N 1
ATOM 889 C CA . LYS A 1 109 ? -16.032 -6.681 14.902 1.00 94.56 109 LYS A CA 1
ATOM 890 C C . LYS A 1 109 ? -14.737 -7.287 15.445 1.00 94.56 109 LYS A C 1
ATOM 892 O O . LYS A 1 109 ? -14.537 -8.479 15.244 1.00 94.56 109 LYS A O 1
ATOM 897 N N . GLY A 1 110 ? -13.864 -6.486 16.062 1.00 90.38 110 GLY A N 1
ATOM 898 C CA . GLY A 1 110 ? -12.532 -6.926 16.482 1.00 90.38 110 GLY A CA 1
ATOM 899 C C . GLY A 1 110 ? -11.675 -7.413 15.311 1.00 90.38 110 GLY A C 1
ATOM 900 O O . GLY A 1 110 ? -10.945 -8.384 15.455 1.00 90.38 110 GLY A O 1
ATOM 901 N N . ARG A 1 111 ? -11.819 -6.797 14.129 1.00 91.75 111 ARG A N 1
ATOM 902 C CA . ARG A 1 111 ? -11.047 -7.154 12.929 1.00 91.75 111 ARG A CA 1
ATOM 903 C C . ARG A 1 111 ? -10.032 -6.073 12.613 1.00 91.75 111 ARG A C 1
ATOM 905 O O . ARG A 1 111 ? -10.322 -4.893 12.798 1.00 91.75 111 ARG A O 1
ATOM 912 N N . THR A 1 112 ? -8.898 -6.478 12.062 1.00 92.69 112 THR A N 1
ATOM 913 C CA . THR A 1 112 ? -7.953 -5.556 11.441 1.00 92.69 112 THR A CA 1
ATOM 914 C C . THR A 1 112 ? -8.564 -4.954 10.178 1.00 92.69 112 THR A C 1
ATOM 916 O O . THR A 1 112 ? -9.260 -5.631 9.414 1.00 92.69 112 THR A O 1
ATOM 919 N N . LEU A 1 113 ? -8.307 -3.671 9.950 1.00 95.56 113 LEU A N 1
ATOM 920 C CA . LEU A 1 113 ? -8.618 -2.989 8.703 1.00 95.56 113 LEU A CA 1
ATOM 921 C C . LEU A 1 113 ? -7.315 -2.518 8.067 1.00 95.56 113 LEU A C 1
ATOM 923 O O . LEU A 1 113 ? -6.616 -1.695 8.643 1.00 95.56 113 LEU A O 1
ATOM 927 N N . THR A 1 114 ? -7.041 -2.998 6.859 1.00 96.19 114 THR A N 1
ATOM 928 C CA . THR A 1 114 ? -5.957 -2.497 6.008 1.00 96.19 114 THR A CA 1
ATOM 929 C C . THR A 1 114 ? -6.576 -1.864 4.774 1.00 96.19 114 THR A C 1
ATOM 931 O O . THR A 1 114 ? -7.394 -2.494 4.097 1.00 96.19 114 THR A O 1
ATOM 934 N N . PHE A 1 115 ? -6.222 -0.619 4.482 1.00 97.81 115 PHE A N 1
ATOM 935 C CA . PHE A 1 115 ? -6.771 0.128 3.358 1.00 97.81 115 PHE A CA 1
ATOM 936 C C . PHE A 1 115 ? -5.722 1.050 2.747 1.00 97.81 115 PHE A C 1
ATOM 938 O O . PHE A 1 115 ? -4.773 1.456 3.40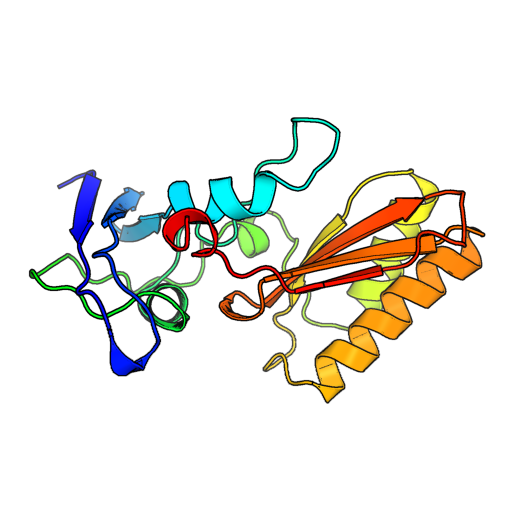8 1.00 97.81 115 PHE A O 1
ATOM 945 N N . GLN A 1 116 ? -5.923 1.409 1.484 1.00 98.00 116 GLN A N 1
ATOM 946 C CA . GLN A 1 116 ? -5.113 2.417 0.815 1.00 98.00 116 GLN A CA 1
ATOM 947 C C . GLN A 1 116 ? -5.856 3.751 0.775 1.00 98.00 116 GLN A C 1
ATOM 949 O O . GLN A 1 116 ? -7.024 3.804 0.377 1.00 98.00 116 GLN A O 1
ATOM 954 N N . TRP A 1 117 ? -5.170 4.841 1.108 1.00 98.31 117 TRP A N 1
ATOM 955 C CA . TRP A 1 117 ? -5.662 6.184 0.835 1.00 98.31 117 TRP A CA 1
ATOM 956 C C . TRP A 1 117 ? -5.415 6.583 -0.624 1.00 98.31 117 TRP A C 1
ATOM 958 O O . TRP A 1 117 ? -4.303 6.506 -1.142 1.00 98.31 117 TRP A O 1
ATOM 968 N N . ARG A 1 118 ? -6.474 7.041 -1.295 1.00 96.56 118 ARG A N 1
ATOM 969 C CA . ARG A 1 118 ? -6.448 7.520 -2.686 1.00 96.56 118 ARG A CA 1
ATOM 970 C C . ARG A 1 118 ? -7.273 8.799 -2.881 1.00 96.56 118 ARG A C 1
ATOM 972 O O . ARG A 1 118 ? -7.594 9.156 -4.009 1.00 96.56 118 ARG A O 1
ATOM 979 N N . GLY A 1 119 ? -7.652 9.484 -1.800 1.00 95.69 119 GLY A N 1
ATOM 980 C CA . GLY A 1 119 ? -8.409 10.746 -1.850 1.00 95.69 119 GLY A CA 1
ATOM 981 C C . GLY A 1 119 ? -7.552 11.984 -2.140 1.00 95.69 119 GLY A C 1
ATOM 982 O O . GLY A 1 119 ? -8.018 13.103 -1.976 1.00 95.69 119 GLY A O 1
ATOM 983 N N . GLY A 1 120 ? -6.296 11.790 -2.540 1.00 94.69 120 GLY A N 1
ATOM 984 C CA . GLY A 1 120 ? -5.302 12.833 -2.765 1.00 94.69 120 GLY A CA 1
ATOM 985 C C . GLY A 1 120 ? -3.911 12.328 -2.392 1.00 94.69 120 GLY A C 1
ATOM 986 O O . GLY A 1 120 ? -3.741 11.150 -2.069 1.00 94.69 120 GLY A O 1
ATOM 987 N N . TYR A 1 121 ? -2.919 13.217 -2.420 1.00 94.00 121 TYR A N 1
ATOM 988 C CA . TYR A 1 121 ? -1.609 12.915 -1.847 1.00 94.00 121 TYR A CA 1
ATOM 989 C C . TYR A 1 121 ? -1.741 12.703 -0.336 1.00 94.00 121 TYR A C 1
ATOM 991 O O . TYR A 1 121 ? -2.455 13.447 0.337 1.00 94.00 121 TYR A O 1
ATOM 999 N N . LEU A 1 122 ? -1.059 11.688 0.195 1.00 96.44 122 LEU A N 1
ATOM 1000 C CA . LEU A 1 122 ? -0.954 11.487 1.635 1.00 96.44 122 LEU A CA 1
ATOM 1001 C C . LEU A 1 122 ? 0.088 12.470 2.181 1.00 96.44 122 LEU A C 1
ATOM 1003 O O . LEU A 1 122 ? 1.271 12.157 2.250 1.00 96.44 122 LEU A O 1
ATOM 1007 N N . THR A 1 123 ? -0.340 13.695 2.477 1.00 96.94 123 THR A N 1
ATOM 1008 C CA . THR A 1 123 ? 0.492 14.671 3.193 1.00 96.94 123 THR A CA 1
ATOM 1009 C C . THR A 1 123 ? 0.436 14.402 4.696 1.00 96.94 123 THR A C 1
ATOM 1011 O O . THR A 1 123 ? -0.370 13.589 5.155 1.00 96.94 123 THR A O 1
ATOM 1014 N N . ARG A 1 124 ? 1.272 15.091 5.482 1.00 95.69 124 ARG A N 1
ATOM 1015 C CA . ARG A 1 124 ? 1.233 14.976 6.948 1.00 95.69 124 ARG A CA 1
ATOM 1016 C C . ARG A 1 124 ? -0.121 15.409 7.506 1.00 95.69 124 ARG A C 1
ATOM 1018 O O . ARG A 1 124 ? -0.687 14.695 8.320 1.00 95.69 124 ARG A O 1
ATOM 1025 N N . GLU A 1 125 ? -0.685 16.493 6.982 1.00 97.00 125 GLU A N 1
ATOM 1026 C CA . GLU A 1 125 ? -1.989 17.017 7.404 1.00 97.00 125 GLU A CA 1
ATOM 1027 C C . GLU A 1 125 ? -3.123 16.045 7.062 1.00 97.00 125 GLU A C 1
ATOM 1029 O O . GLU A 1 125 ? -4.055 15.860 7.843 1.00 97.00 125 GLU A O 1
ATOM 1034 N N . VAL A 1 126 ? -3.061 15.407 5.886 1.00 97.62 126 VAL A N 1
ATOM 1035 C CA . VAL A 1 126 ? -4.030 14.366 5.520 1.00 97.62 126 VAL A CA 1
ATOM 1036 C C . VAL A 1 126 ? -3.873 13.166 6.445 1.00 97.62 126 VAL A C 1
ATOM 1038 O O . VAL A 1 126 ? -4.871 12.672 6.958 1.00 97.62 126 VAL A O 1
ATOM 1041 N N . LEU A 1 127 ? -2.642 12.714 6.699 1.00 97.19 127 LEU A N 1
ATOM 1042 C CA . LEU A 1 127 ? -2.395 11.603 7.610 1.00 97.19 127 LEU A CA 1
ATOM 1043 C C . LEU A 1 127 ? -2.940 11.895 9.013 1.00 97.19 127 LEU A C 1
ATOM 1045 O O . LEU A 1 127 ? -3.651 11.055 9.548 1.00 97.19 127 LEU A O 1
ATOM 1049 N N . GLU A 1 128 ? -2.668 13.067 9.586 1.00 97.06 128 GLU A N 1
ATOM 1050 C CA . GLU A 1 128 ? -3.170 13.470 10.908 1.00 97.06 128 GLU A CA 1
ATOM 1051 C C . GLU A 1 128 ? -4.696 13.368 10.988 1.00 97.06 128 GLU A C 1
ATOM 1053 O O . GLU A 1 128 ? -5.222 12.711 11.888 1.00 97.06 128 GLU A O 1
ATOM 1058 N N . LYS A 1 129 ? -5.410 13.890 9.981 1.00 97.69 129 LYS A N 1
ATOM 1059 C CA . LYS A 1 129 ? -6.872 13.752 9.893 1.00 97.69 129 LYS A CA 1
ATOM 1060 C C . LYS A 1 129 ? -7.312 12.294 9.853 1.00 97.69 129 LYS A C 1
ATOM 1062 O O . LYS A 1 129 ? -8.248 11.913 10.552 1.00 97.69 129 LYS A O 1
ATOM 1067 N N . LEU A 1 130 ? -6.652 11.465 9.043 1.00 98.44 130 LEU A N 1
ATOM 1068 C CA . LEU A 1 130 ? -6.967 10.040 8.971 1.00 98.44 130 LEU A CA 1
ATOM 1069 C C . LEU A 1 130 ? -6.741 9.363 10.329 1.00 98.44 130 LEU A C 1
ATOM 1071 O O . LEU A 1 130 ? -7.623 8.644 10.789 1.00 98.44 130 LEU A O 1
ATOM 1075 N N . LEU A 1 131 ? -5.613 9.625 10.995 1.00 97.81 131 LEU A N 1
ATOM 1076 C CA . LEU A 1 131 ? -5.296 9.077 12.317 1.00 97.81 131 LEU A CA 1
ATOM 1077 C C . LEU A 1 131 ? -6.345 9.470 13.364 1.00 97.81 131 LEU A C 1
ATOM 1079 O O . LEU A 1 131 ? -6.763 8.618 14.149 1.00 97.81 131 LEU A O 1
ATOM 1083 N N . ASP A 1 132 ? -6.825 10.711 13.345 1.00 97.88 132 ASP A N 1
ATOM 1084 C CA . ASP A 1 132 ? -7.868 11.172 14.264 1.00 97.88 132 ASP A CA 1
ATOM 1085 C C . ASP A 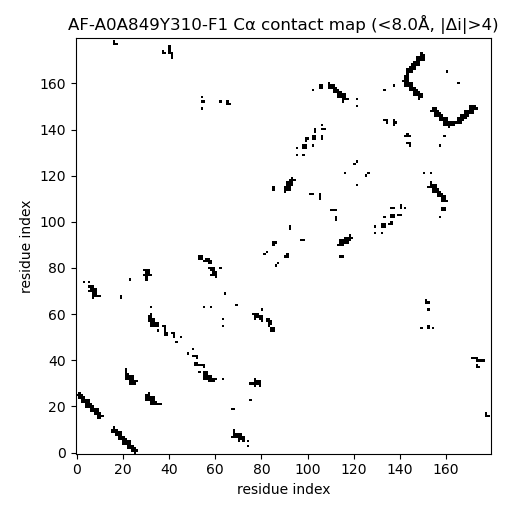1 132 ? -9.199 10.449 14.035 1.00 97.88 132 ASP A C 1
ATOM 1087 O O . ASP A 1 132 ? -9.854 10.030 14.992 1.00 97.88 132 ASP A O 1
ATOM 1091 N N . LEU A 1 133 ? -9.574 10.194 12.778 1.00 98.50 133 LEU A N 1
ATOM 1092 C CA . LEU A 1 133 ? -10.757 9.389 12.454 1.00 98.50 133 LEU A CA 1
ATOM 1093 C C . LEU A 1 133 ? -10.617 7.943 12.953 1.00 98.50 133 LEU A C 1
ATOM 1095 O O . LEU A 1 133 ? -11.584 7.372 13.466 1.00 98.50 133 LEU A O 1
ATOM 1099 N N . LEU A 1 134 ? -9.423 7.354 12.828 1.00 98.00 134 LEU A N 1
ATOM 1100 C CA . LEU A 1 134 ? -9.133 6.003 13.314 1.00 98.00 134 LEU A CA 1
ATOM 1101 C C . LEU A 1 134 ? -9.206 5.921 14.843 1.00 98.00 134 LEU A C 1
ATOM 1103 O O . LEU A 1 134 ? -9.805 4.978 15.369 1.00 98.00 134 LEU A O 1
ATOM 1107 N N . ARG A 1 135 ? -8.640 6.906 15.551 1.00 96.25 135 ARG A N 1
ATOM 1108 C CA . ARG A 1 135 ? -8.687 7.008 17.020 1.00 96.25 135 ARG A CA 1
ATOM 1109 C C . ARG A 1 135 ? -10.114 7.186 17.515 1.00 96.25 135 ARG A C 1
ATOM 1111 O O . ARG A 1 135 ? -10.566 6.392 18.337 1.00 96.25 135 ARG A O 1
ATOM 1118 N N . LYS A 1 136 ? -10.860 8.125 16.925 1.00 96.94 136 LYS A N 1
ATOM 1119 C CA . LYS A 1 136 ? -12.270 8.376 17.248 1.00 96.94 136 LYS A CA 1
ATOM 1120 C C . LYS A 1 136 ? -13.127 7.115 17.108 1.00 96.94 136 LYS A C 1
ATOM 1122 O O . LYS A 1 136 ? -13.932 6.808 17.983 1.00 96.94 136 LYS A O 1
ATOM 1127 N N . ALA A 1 137 ? -12.927 6.335 16.044 1.00 97.31 137 ALA A N 1
ATOM 1128 C CA . ALA A 1 137 ? -13.635 5.067 15.861 1.00 97.31 137 ALA A CA 1
ATOM 1129 C C . ALA A 1 137 ? -13.331 4.034 16.969 1.00 97.31 137 ALA A C 1
ATOM 1131 O O . ALA A 1 137 ? -14.212 3.251 17.338 1.00 97.31 137 ALA A O 1
ATOM 1132 N N . GLY A 1 138 ? -12.107 4.038 17.508 1.00 95.31 138 GLY A N 1
ATOM 1133 C CA . GLY A 1 138 ? -11.715 3.228 18.664 1.00 95.31 138 GLY A CA 1
ATOM 1134 C C . GLY A 1 138 ? -12.368 3.710 19.956 1.00 95.31 138 GLY A C 1
ATOM 1135 O O . GLY A 1 138 ? -12.993 2.916 20.659 1.00 95.31 138 GLY A O 1
ATOM 1136 N N . GLU A 1 139 ? -12.312 5.015 20.226 1.00 94.06 139 GLU A N 1
ATOM 1137 C CA . GLU A 1 139 ? -12.920 5.654 21.401 1.00 94.06 139 GLU A CA 1
ATOM 1138 C C . GLU A 1 139 ? -14.428 5.381 21.492 1.00 94.06 139 GLU A C 1
ATOM 1140 O O . GLU A 1 139 ? -14.921 4.973 22.546 1.00 94.06 139 GLU A O 1
ATOM 1145 N N . GLU A 1 140 ? -15.150 5.478 20.370 1.00 95.88 140 GLU A N 1
ATOM 1146 C CA . GLU A 1 140 ? -16.580 5.142 20.251 1.00 95.88 140 GLU A CA 1
ATOM 1147 C C . GLU A 1 140 ? -16.906 3.665 20.546 1.00 95.88 140 GLU A C 1
ATOM 1149 O O . GLU A 1 140 ? -18.076 3.272 20.645 1.00 95.88 140 GLU A O 1
ATOM 1154 N N . LYS A 1 141 ? -15.889 2.806 20.614 1.00 94.44 141 LYS A N 1
ATOM 1155 C CA . LYS A 1 141 ? -15.994 1.389 20.980 1.00 94.44 141 LYS A CA 1
ATOM 1156 C C . LYS A 1 141 ? -15.202 1.063 22.241 1.00 94.44 141 LYS A C 1
ATOM 1158 O O . LYS A 1 141 ? -15.102 -0.108 22.578 1.00 94.44 141 LYS A O 1
ATOM 1163 N N . GLN A 1 142 ? -14.701 2.085 22.936 1.00 93.12 142 GLN A N 1
ATOM 1164 C CA . GLN A 1 142 ? -13.882 1.985 24.140 1.00 93.12 142 GLN A CA 1
ATOM 1165 C C . GLN A 1 142 ? -12.558 1.220 23.956 1.00 93.12 142 GLN A C 1
ATOM 1167 O O . GLN A 1 142 ? -11.993 0.761 24.943 1.00 93.12 142 GLN A O 1
ATOM 1172 N N . LYS A 1 143 ? -12.035 1.159 22.724 1.00 93.94 143 LYS A N 1
ATOM 1173 C CA . LYS A 1 143 ? -10.796 0.464 22.338 1.00 93.94 143 LYS A CA 1
ATOM 1174 C C . LYS A 1 143 ? -9.693 1.448 21.952 1.00 93.94 143 LYS A C 1
ATOM 1176 O O . LYS A 1 143 ? -9.979 2.513 21.411 1.00 93.94 143 LYS A O 1
ATOM 1181 N N . ALA A 1 144 ? -8.435 1.068 22.147 1.00 92.38 144 ALA A N 1
ATOM 1182 C CA . ALA A 1 144 ? -7.292 1.781 21.579 1.00 92.38 144 ALA A CA 1
ATOM 1183 C C . ALA A 1 144 ? -7.010 1.334 20.143 1.00 92.38 144 ALA A C 1
ATOM 1185 O O . ALA A 1 144 ? -7.108 0.150 19.820 1.00 92.38 144 ALA A O 1
ATOM 1186 N N . ALA A 1 145 ? -6.629 2.287 19.292 1.00 93.25 145 ALA A N 1
ATOM 1187 C CA . ALA A 1 145 ? -6.167 2.023 17.937 1.00 93.25 145 ALA A CA 1
ATOM 1188 C C . ALA A 1 145 ? -4.654 1.752 17.935 1.00 93.25 145 ALA A C 1
ATOM 1190 O O . ALA A 1 145 ? -3.877 2.565 18.434 1.00 93.25 145 ALA A O 1
ATOM 1191 N N . ARG A 1 146 ? -4.245 0.633 17.336 1.00 93.19 146 ARG A N 1
ATOM 1192 C CA . ARG A 1 146 ? -2.859 0.359 16.939 1.00 93.19 146 ARG A CA 1
ATOM 1193 C C . ARG A 1 146 ? -2.764 0.500 15.440 1.00 93.19 146 ARG A C 1
ATOM 1195 O O . ARG A 1 146 ? -3.445 -0.239 14.722 1.00 93.19 146 ARG A O 1
ATOM 1202 N N . ILE A 1 147 ? -1.979 1.465 14.992 1.00 93.00 147 ILE A N 1
ATOM 1203 C CA . ILE A 1 147 ? -1.941 1.879 13.597 1.00 93.00 147 ILE A CA 1
ATOM 1204 C C . ILE A 1 147 ? -0.545 1.615 13.053 1.00 93.00 147 ILE A C 1
ATOM 1206 O O . ILE A 1 147 ? 0.433 1.981 13.694 1.00 93.00 147 ILE A O 1
ATOM 1210 N N . SER A 1 148 ? -0.464 1.028 11.864 1.00 92.12 148 SER A N 1
ATOM 1211 C CA . SER A 1 148 ? 0.775 0.952 11.101 1.00 92.12 148 SER A CA 1
ATOM 1212 C C . SER A 1 148 ? 0.599 1.533 9.697 1.00 92.12 148 SER A C 1
ATOM 1214 O O . SER A 1 148 ? -0.509 1.528 9.145 1.00 92.12 148 SER A O 1
ATOM 1216 N N . LEU A 1 149 ? 1.657 2.133 9.152 1.00 93.62 149 LEU A N 1
ATOM 1217 C CA . LEU A 1 149 ? 1.605 2.911 7.913 1.00 93.62 149 LEU A CA 1
ATOM 1218 C C . LEU A 1 149 ? 2.778 2.582 6.990 1.00 93.62 149 LEU A C 1
ATOM 1220 O O . LEU A 1 149 ? 3.914 2.910 7.309 1.00 93.62 149 LEU A O 1
ATOM 1224 N N . ASN A 1 150 ? 2.472 2.109 5.781 1.00 95.25 150 ASN A N 1
ATOM 1225 C CA . ASN A 1 150 ? 3.395 2.170 4.650 1.00 95.25 150 ASN A CA 1
ATOM 1226 C C . ASN A 1 150 ? 3.154 3.481 3.885 1.00 95.25 150 ASN A C 1
ATOM 1228 O O . ASN A 1 150 ? 2.180 3.619 3.131 1.00 95.25 150 ASN A O 1
ATOM 1232 N N . TRP A 1 151 ? 4.040 4.457 4.095 1.00 95.31 151 TRP A N 1
ATOM 1233 C CA . TRP A 1 151 ? 3.908 5.803 3.533 1.00 95.31 151 TRP A CA 1
ATOM 1234 C C . TRP A 1 151 ? 3.978 5.809 2.000 1.00 95.31 151 TRP A C 1
ATOM 1236 O O . TRP A 1 151 ? 3.139 6.429 1.343 1.00 95.31 151 TRP A O 1
ATOM 1246 N N . SER A 1 152 ? 4.939 5.091 1.419 1.00 95.06 152 SER A N 1
ATOM 1247 C CA . SER A 1 152 ? 5.226 5.107 -0.022 1.00 95.06 152 SER A CA 1
ATOM 1248 C C . SER A 1 152 ? 4.050 4.616 -0.869 1.00 95.06 152 SER A C 1
ATOM 1250 O O . SER A 1 152 ? 3.740 5.177 -1.931 1.00 95.06 152 SER A O 1
ATOM 1252 N N . GLN A 1 153 ? 3.321 3.624 -0.352 1.00 96.69 153 GLN A N 1
ATOM 1253 C CA . GLN A 1 153 ? 2.124 3.077 -0.995 1.00 96.69 153 GLN A CA 1
ATOM 1254 C C . GLN A 1 153 ? 0.810 3.663 -0.450 1.00 96.69 153 GLN A C 1
ATOM 1256 O O . GLN A 1 153 ? -0.265 3.329 -0.960 1.00 96.69 153 GLN A O 1
ATOM 1261 N N . ALA A 1 154 ? 0.888 4.581 0.522 1.00 97.06 154 ALA A N 1
ATOM 1262 C CA . ALA A 1 154 ? -0.240 5.187 1.229 1.00 97.06 154 ALA A CA 1
ATOM 1263 C C . ALA A 1 154 ? -1.214 4.143 1.810 1.00 97.06 154 ALA A C 1
ATOM 1265 O O . ALA A 1 154 ? -2.436 4.301 1.726 1.00 97.06 154 ALA A O 1
ATOM 1266 N N . VAL A 1 155 ? -0.674 3.056 2.366 1.00 97.25 155 VAL A N 1
ATOM 1267 C CA . VAL A 1 155 ? -1.452 1.965 2.965 1.00 97.25 155 VAL A CA 1
ATOM 1268 C C . VAL A 1 155 ? -1.415 2.090 4.479 1.00 97.25 155 VAL A C 1
ATOM 1270 O O . VAL A 1 155 ? -0.350 2.084 5.089 1.00 97.25 155 VAL A O 1
ATOM 1273 N N . ILE A 1 156 ? -2.597 2.178 5.081 1.00 96.69 156 ILE A N 1
ATOM 1274 C CA . ILE A 1 156 ? -2.789 2.286 6.523 1.00 96.69 156 ILE A CA 1
ATOM 1275 C C . ILE A 1 156 ? -3.448 1.005 7.019 1.00 96.69 156 ILE A C 1
ATOM 1277 O O . ILE A 1 156 ? -4.446 0.532 6.462 1.00 96.69 156 ILE A O 1
ATOM 1281 N N . ARG A 1 157 ? -2.906 0.463 8.101 1.00 95.06 157 ARG A N 1
ATOM 1282 C CA . ARG A 1 157 ? -3.444 -0.677 8.827 1.00 95.06 157 ARG A CA 1
ATOM 1283 C C . ARG A 1 157 ? -3.825 -0.242 10.229 1.00 95.06 157 ARG A C 1
ATOM 1285 O O . ARG A 1 157 ? -3.082 0.474 10.884 1.00 95.06 157 ARG A O 1
ATOM 1292 N N . VAL A 1 158 ? -4.978 -0.689 10.705 1.00 95.00 158 VAL A N 1
ATOM 1293 C CA . VAL A 1 158 ? -5.434 -0.438 12.071 1.00 95.00 158 VAL A CA 1
ATOM 1294 C C . VAL A 1 158 ? -6.021 -1.700 12.685 1.00 95.00 158 VAL A C 1
ATOM 1296 O O . VAL A 1 158 ? -6.809 -2.413 12.060 1.00 95.00 158 VAL A O 1
ATOM 1299 N N . SER A 1 159 ? -5.654 -1.959 13.934 1.00 93.31 159 SER A N 1
ATOM 1300 C CA . SER A 1 159 ? -6.316 -2.925 14.807 1.00 93.31 159 SER A CA 1
ATOM 1301 C C . SER A 1 159 ? -6.786 -2.228 16.082 1.00 93.31 159 SER A C 1
ATOM 1303 O O . SER A 1 159 ? -6.255 -1.185 16.463 1.00 93.31 159 SER A O 1
ATOM 1305 N N . TYR A 1 160 ? -7.811 -2.783 16.723 1.00 93.44 160 TYR A N 1
ATOM 1306 C CA . TYR A 1 160 ? -8.423 -2.196 17.911 1.00 93.44 160 TYR A CA 1
ATOM 1307 C C . TYR A 1 160 ? -8.310 -3.151 19.091 1.00 93.44 160 TYR A C 1
ATOM 1309 O O . TYR A 1 160 ? -8.827 -4.268 19.028 1.00 93.44 160 TYR A O 1
ATOM 1317 N N . VAL A 1 161 ? -7.658 -2.701 20.160 1.00 89.81 161 VAL A N 1
ATOM 1318 C CA . VAL A 1 161 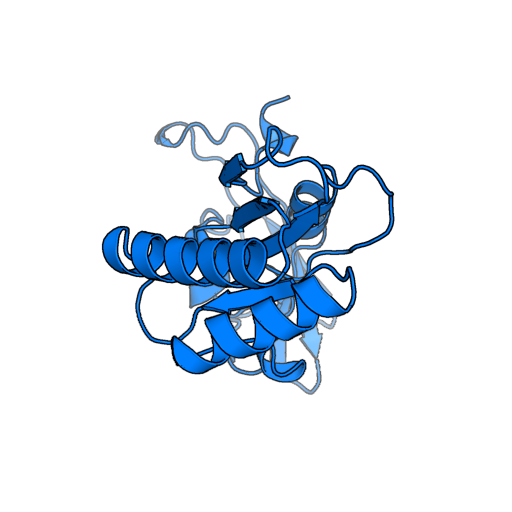? -7.374 -3.491 21.366 1.00 89.81 161 VAL A CA 1
ATOM 1319 C C . VAL A 1 161 ? -8.088 -2.913 22.586 1.00 89.81 161 VAL A C 1
ATOM 1321 O O . VAL A 1 161 ? -8.353 -1.716 22.643 1.00 89.81 161 VAL A O 1
ATOM 1324 N N . GLU A 1 162 ? -8.418 -3.763 23.558 1.00 87.62 162 GLU A N 1
ATOM 1325 C CA . GLU A 1 162 ? -9.144 -3.344 24.769 1.00 87.62 162 GLU A CA 1
ATOM 1326 C C . GLU A 1 162 ? -8.271 -2.493 25.711 1.00 87.62 162 GLU A C 1
ATOM 1328 O O . GLU A 1 162 ? -8.764 -1.570 26.357 1.00 87.62 162 GLU A O 1
ATOM 1333 N N . ASP A 1 163 ? -6.963 -2.766 25.768 1.00 82.44 163 ASP A N 1
ATOM 1334 C CA . ASP A 1 163 ? -6.036 -2.016 26.617 1.00 82.44 163 ASP A CA 1
ATOM 1335 C C . ASP A 1 163 ? -5.664 -0.670 25.982 1.00 82.44 163 ASP A C 1
ATOM 1337 O O . ASP A 1 163 ? -4.951 -0.594 24.975 1.00 82.44 163 ASP A O 1
ATOM 1341 N N . ARG A 1 164 ? -6.143 0.406 26.612 1.00 67.56 164 ARG A N 1
ATOM 1342 C CA . ARG A 1 164 ? -5.947 1.781 26.150 1.00 67.56 164 ARG A CA 1
ATOM 1343 C C . ARG A 1 164 ? -4.505 2.276 26.256 1.00 67.56 164 ARG A C 1
ATOM 1345 O O . ARG A 1 164 ? -4.151 3.196 25.525 1.00 67.56 164 ARG A O 1
ATOM 1352 N N . GLY A 1 165 ? -3.674 1.667 27.104 1.00 70.31 165 GLY A N 1
ATOM 1353 C CA . GLY A 1 165 ? -2.251 2.001 27.225 1.00 70.31 165 GLY A CA 1
ATOM 1354 C C . GLY A 1 165 ? -1.414 1.574 26.016 1.00 70.31 165 GLY A C 1
ATOM 1355 O O . GLY A 1 165 ? -0.253 1.950 25.912 1.00 70.31 165 GLY A O 1
ATOM 1356 N N . LEU A 1 166 ? -2.001 0.806 25.092 1.00 72.69 166 LEU A N 1
ATOM 1357 C CA . LEU A 1 166 ? -1.315 0.217 23.943 1.00 72.69 166 LEU A CA 1
ATOM 1358 C C . LEU A 1 166 ? -1.663 0.903 22.616 1.00 72.69 166 LEU A C 1
ATOM 1360 O O . LEU A 1 166 ? -1.508 0.284 21.562 1.00 72.69 166 LEU A O 1
ATOM 1364 N N . ALA A 1 167 ? -2.170 2.139 22.653 1.00 75.88 167 ALA A N 1
ATOM 1365 C CA . ALA A 1 167 ? -2.335 2.954 21.454 1.00 75.88 167 ALA A CA 1
ATOM 1366 C C . ALA A 1 167 ? -0.959 3.347 20.892 1.00 75.88 167 ALA A C 1
ATOM 1368 O O . ALA A 1 167 ? -0.136 3.915 21.607 1.00 75.88 167 ALA A O 1
ATOM 1369 N N . CYS A 1 168 ? -0.720 3.072 19.612 1.00 84.25 168 CYS A N 1
ATOM 1370 C CA . CYS A 1 168 ? 0.531 3.408 18.932 1.00 84.25 168 CYS A CA 1
ATOM 1371 C C . CYS A 1 168 ? 0.291 3.737 17.455 1.00 84.25 168 CYS A C 1
ATOM 1373 O O . CYS A 1 168 ? -0.738 3.370 16.874 1.00 84.25 168 CYS A O 1
ATOM 1375 N N . VAL A 1 169 ? 1.247 4.458 16.870 1.00 84.50 169 VAL A N 1
ATOM 1376 C CA . VAL A 1 169 ? 1.339 4.692 15.429 1.00 84.50 169 VAL A CA 1
ATOM 1377 C C . VAL A 1 169 ? 2.762 4.355 15.010 1.00 84.50 169 VAL A C 1
ATOM 1379 O O . VAL A 1 169 ? 3.689 5.062 15.400 1.00 84.50 169 VAL A O 1
ATOM 1382 N N . ASP A 1 170 ? 2.906 3.307 14.209 1.00 84.88 170 ASP A N 1
ATOM 1383 C CA . ASP A 1 170 ? 4.190 2.801 13.740 1.00 84.88 170 ASP A CA 1
ATOM 1384 C C . ASP A 1 170 ? 4.324 3.079 12.234 1.00 84.88 170 ASP A C 1
ATOM 1386 O O . ASP A 1 170 ? 3.464 2.705 11.431 1.00 84.88 170 ASP A O 1
ATOM 1390 N N . MET A 1 171 ? 5.381 3.785 11.835 1.00 84.81 171 MET A N 1
ATOM 1391 C CA . MET A 1 171 ? 5.720 3.924 10.417 1.00 84.81 171 MET A CA 1
ATOM 1392 C C . MET A 1 171 ? 6.506 2.689 9.982 1.00 84.81 171 MET A C 1
ATOM 1394 O O . MET A 1 171 ? 7.476 2.336 10.639 1.00 84.81 171 MET A O 1
ATOM 1398 N N . GLU A 1 172 ? 6.071 2.049 8.899 1.00 84.38 172 GLU A N 1
ATOM 1399 C CA . GLU A 1 172 ? 6.671 0.832 8.353 1.00 84.38 172 GLU A CA 1
ATOM 1400 C C . GLU A 1 172 ? 7.452 1.181 7.080 1.00 84.38 172 GLU A C 1
ATOM 1402 O O . GLU A 1 172 ? 6.877 1.664 6.095 1.00 84.38 172 GLU A O 1
ATOM 1407 N N . GLU A 1 173 ? 8.753 0.908 7.071 1.00 81.19 173 GLU A N 1
ATOM 1408 C CA . GLU A 1 173 ? 9.572 0.939 5.865 1.00 81.19 173 GLU A CA 1
ATOM 1409 C C . GLU A 1 173 ? 9.696 -0.484 5.293 1.00 81.19 173 GLU A C 1
ATOM 1411 O O . GLU A 1 173 ? 10.211 -1.407 5.922 1.00 81.19 173 GLU A O 1
ATOM 1416 N N . ALA A 1 174 ? 9.222 -0.693 4.062 1.00 78.81 174 ALA A N 1
ATOM 1417 C CA . ALA A 1 174 ? 9.156 -2.039 3.483 1.00 78.81 174 ALA A CA 1
ATOM 1418 C C . ALA A 1 174 ? 10.534 -2.694 3.239 1.00 78.81 174 ALA A C 1
ATOM 1420 O O . ALA A 1 174 ? 10.629 -3.921 3.172 1.00 78.81 174 ALA A O 1
ATOM 1421 N N . ASN A 1 175 ? 11.597 -1.887 3.166 1.00 78.00 175 ASN A N 1
ATOM 1422 C CA . ASN A 1 175 ? 12.986 -2.322 3.019 1.00 78.00 175 ASN A CA 1
ATOM 1423 C C . ASN A 1 175 ? 13.720 -2.530 4.362 1.00 78.00 175 ASN A C 1
ATOM 1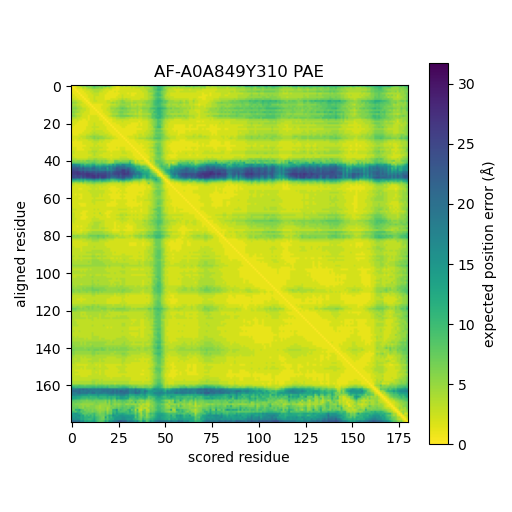425 O O . ASN A 1 175 ? 14.924 -2.776 4.357 1.00 78.00 175 ASN A O 1
ATOM 1429 N N . GLU A 1 176 ? 13.050 -2.449 5.519 1.00 68.12 176 GLU A N 1
ATOM 1430 C CA . GLU A 1 176 ? 13.692 -2.639 6.835 1.00 68.12 176 GLU A CA 1
ATOM 1431 C C . GLU A 1 176 ? 14.450 -3.962 6.958 1.00 68.12 176 GLU A C 1
ATOM 1433 O O . GLU A 1 176 ? 15.518 -3.999 7.565 1.00 68.12 176 GLU A O 1
ATOM 1438 N N . GLY A 1 177 ? 13.949 -5.027 6.324 1.00 61.19 177 GLY A N 1
ATOM 1439 C CA . GLY A 1 177 ? 14.602 -6.338 6.314 1.00 61.19 177 GLY A CA 1
ATOM 1440 C C . GLY A 1 177 ? 15.973 -6.372 5.627 1.00 61.19 177 GLY A C 1
ATOM 1441 O O . GLY A 1 177 ? 16.668 -7.372 5.747 1.00 61.19 177 GLY A O 1
ATOM 1442 N N . GLU A 1 178 ? 16.369 -5.312 4.919 1.00 61.34 178 GLU A N 1
A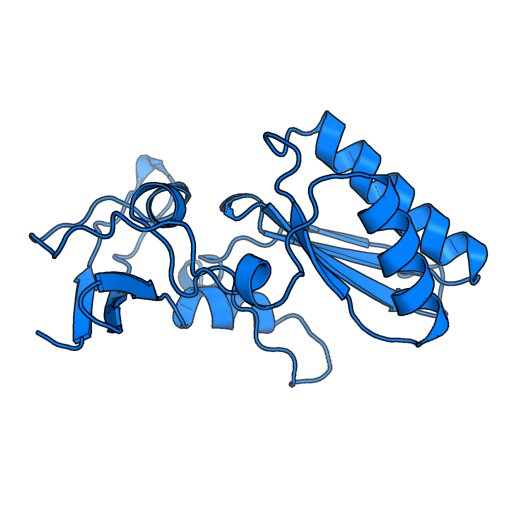TOM 1443 C CA . GLU A 1 178 ? 17.690 -5.177 4.288 1.00 61.34 178 GLU A CA 1
ATOM 1444 C C . GLU A 1 178 ? 18.705 -4.415 5.161 1.00 61.34 178 GLU A C 1
ATOM 1446 O O . GLU A 1 178 ? 19.859 -4.235 4.761 1.00 61.34 178 GLU A O 1
ATOM 1451 N N . LYS A 1 179 ? 18.280 -3.902 6.325 1.00 58.34 179 LYS A N 1
ATOM 1452 C CA . LYS A 1 179 ? 19.143 -3.157 7.257 1.00 58.34 179 LYS A CA 1
ATOM 1453 C C . LYS A 1 179 ? 19.864 -4.058 8.268 1.00 58.34 179 LYS A C 1
ATOM 1455 O O . LYS A 1 179 ? 20.820 -3.575 8.883 1.00 58.34 179 LYS A O 1
ATOM 1460 N N . GLU A 1 180 ? 19.402 -5.299 8.432 1.00 53.91 180 GLU A N 1
ATOM 1461 C CA . GLU A 1 180 ? 20.018 -6.363 9.250 1.00 53.91 180 GLU A CA 1
ATOM 1462 C C . GLU A 1 180 ? 21.287 -6.926 8.591 1.00 53.91 180 GLU A C 1
ATOM 1464 O O . GLU A 1 180 ? 22.284 -7.116 9.326 1.00 53.91 180 GLU A O 1
#

Secondary structure (DSSP, 8-state):
--EEEEEBPPBGGGTB-SPPEEEEEEETTEEEEE-HHHHHHTTTT-TTS-----TTEEE-HHHHTTTSPPBSS--------S--HHHHTT-EE-SHHHHHHHHHHHHHHT--EEEEE-SS---HHHHHHHHHHHHHHHHTTT-EEEEEEETTTTEEEEEEES-GGG-EEEE--TTGGG--

Organism: NCBI:txid410072

Radius of gyration: 17.23 Å; Cα contacts (8 Å, |Δi|>4): 332; chains: 1; bounding box: 42×32×49 Å

pLDDT: mean 90.79, std 11.53, range [43.81, 98.5]

Solvent-accessible surface area (backbone atoms only — not comparable to full-atom values): 10006 Å² total; per-residue (Å²): 128,58,68,44,82,45,44,25,46,51,40,69,94,81,69,36,81,57,63,49,74,39,37,37,37,48,57,97,89,43,42,22,34,35,31,69,63,40,18,48,48,69,29,68,81,50,99,70,87,76,67,85,50,53,79,37,34,33,27,13,53,83,58,50,56,64,80,45,58,65,62,76,58,94,74,87,76,22,82,56,70,74,68,21,45,39,56,74,69,72,29,50,38,58,48,71,69,56,52,31,57,52,38,34,52,21,43,74,66,66,37,74,44,69,36,26,62,62,62,58,80,84,43,72,71,52,46,51,55,52,51,51,36,45,41,49,25,12,55,80,66,67,22,17,35,34,34,40,31,34,68,80,68,33,32,42,33,38,36,52,38,74,58,63,91,63,50,46,79,45,82,48,63,50,65,56,80,77,75,118

Foldseek 3Di:
DAKDKFWADADVVVPRDDIDIFMWGADPNATFTFRQQLQVQVVVPPPDPDDGGQLGPRAFPVQVVLQHHDTPDDDDGHDDHQPGDQNVVVQEDQDLVCLLVVLLVCLVVQHKRKGAYDVDQPDPVNVVSSVVSNQVSLVVSCWAWAWEAANSSRMIMIGTHNDNVPHDYYYDDSCPVSVD

Nearest PDB structures (foldseek):
  6g63-assembly1_G  TM=5.878E-01  e=4.957E-02  Escherichia coli K-12
  6g63-assembly1_A  TM=5.751E-01  e=1.208E-01  Escherichia coli K-12
  1tig-assembly1_A  TM=5.407E-01  e=1.887E-01  Geobacillus stearothermophilus
  5lmv-assembly1_X  TM=4.519E-01  e=4.901E-01  Thermus thermophilus HB8
  6rmo-assembly2_H  TM=3.308E-01  e=6.738E-01  Plasmodium falciparum 3D7

Mean predicted aligned error: 4.75 Å